Protein AF-A0A9D5BRG5-F1 (afdb_monomer)

Radius of gyration: 36.14 Å; Cα contacts (8 Å, |Δi|>4): 170; chains: 1; bounding box: 85×82×94 Å

Organism: Pisum sativum (NCBI:txid3888)

Secondary structure (DSSP, 8-state):
----GGG--------EEEEE-SSS-EEEEE----TT--HHHHHHSS----TT---TTEEEEEPPPGGG--TTS-SSEEEEEEEE-SSSS-EEEEETTTTEEEEES-EEEEEEEE--TT------------------------------------------------PPPHHHHHHHHHTSTTS---

pLDDT: mean 70.61, std 22.76, range [27.94, 96.81]

Solvent-accessible surface area (backbone atoms only — not comparable to full-atom values): 12959 Å² total; per-residue (Å²): 128,54,76,59,76,84,73,68,70,83,88,77,74,63,54,74,50,74,51,68,80,86,53,99,56,68,47,82,44,76,47,80,67,58,82,98,47,56,72,66,28,71,72,71,75,45,85,79,84,61,84,87,66,73,56,54,38,11,34,27,35,35,62,60,56,71,92,80,47,59,101,85,52,75,74,51,45,74,28,29,36,76,49,67,44,90,90,46,100,30,38,27,29,33,26,82,90,79,72,44,77,46,77,46,71,63,62,49,73,45,66,92,43,50,71,66,84,85,62,79,80,90,63,86,81,89,68,85,78,77,79,79,82,82,81,82,86,83,85,88,87,88,82,90,85,88,88,86,86,87,84,85,92,84,90,85,90,78,92,78,92,78,85,75,85,79,81,76,58,73,70,64,55,55,62,58,58,65,70,62,76,80,78,83,90,131

Nearest PDB structures (foldseek):
  4a4h-assembly1_A  TM=6.564E-01  e=4.677E-01  Homo sapiens
  3pnw-assembly1_C  TM=7.119E-01  e=7.458E-01  Homo sapiens
  2k5f-assembly1_A  TM=3.769E-01  e=2.538E+00  Chlorobaculum tepidum
  3aqj-assembly2_R  TM=2.043E-01  e=9.703E+00  Peduovirus P2

Mean predicted aligned error: 19.68 Å

Foldseek 3Di:
DFDDPVPPDPPQDWDWDWDDPPPPDIDIDTRDDPPPDDPCCVVVVDDDDCVLDATAQFKKWAADDVVVDDPPDDRTAIWTFHAADPVDRWTWTARPVVRDIDTGRRMDTPSVDGDDPVDPPPDDDPPPDDPDDDDDDDDDDDDDDDDDDDDDDDDDDDDDDDDDPDDDDPVVVVVVVVVVPPPDDD

Sequence (186 aa):
MCGDRSMFVEINEAKTGNVSFGDDSKIPVEGKVVHEKTPQEAWSGRKLGISHLKVFKSISYTHVLDERRTKLDDKNEKNVLVGYDSSSKRYKLYNPNSGKNVISRDVEFEEEYCWDWSVQEDRYDILPYFKEEEEMEQPMIEEHITPSASATPRLDETSSSERTPQLRSIEELYEVTENINDINLF

Structure (mmCIF, N/CA/C/O backbone):
data_AF-A0A9D5BRG5-F1
#
_entry.id   AF-A0A9D5BRG5-F1
#
loop_
_atom_site.group_PDB
_atom_site.id
_atom_site.type_symbol
_atom_site.label_atom_id
_atom_site.label_alt_id
_atom_site.label_comp_id
_atom_site.label_asym_id
_atom_site.label_entity_id
_atom_site.label_seq_id
_atom_site.pdbx_PDB_ins_code
_atom_site.Cartn_x
_atom_site.Cartn_y
_atom_site.Cartn_z
_atom_site.occupancy
_atom_site.B_iso_or_equiv
_atom_site.auth_seq_id
_atom_site.auth_comp_id
_atom_site.auth_asym_id
_atom_site.auth_atom_id
_atom_site.pdbx_PDB_model_num
ATOM 1 N N . MET A 1 1 ? -10.937 8.655 -7.614 1.00 47.31 1 MET A N 1
ATOM 2 C CA . MET A 1 1 ? -9.983 8.180 -8.642 1.00 47.31 1 MET A CA 1
ATOM 3 C C . MET A 1 1 ? -9.221 6.980 -8.089 1.00 47.31 1 MET A C 1
ATOM 5 O O . MET A 1 1 ? -8.072 7.122 -7.685 1.00 47.31 1 MET A O 1
ATOM 9 N N . CYS A 1 2 ? -9.894 5.829 -8.010 1.00 55.38 2 CYS A N 1
ATOM 10 C CA . CYS A 1 2 ? -9.217 4.544 -8.184 1.00 55.38 2 CYS A CA 1
ATOM 11 C C . CYS A 1 2 ? -8.812 4.499 -9.662 1.00 55.38 2 CYS A C 1
ATOM 13 O O . CYS A 1 2 ? -9.597 4.955 -10.498 1.00 55.38 2 CYS A O 1
ATOM 15 N N . GLY A 1 3 ? -7.595 4.084 -9.998 1.00 54.19 3 GLY A N 1
ATOM 16 C CA . GLY A 1 3 ? -7.192 4.014 -11.401 1.00 54.19 3 GLY A CA 1
ATOM 17 C C . GLY A 1 3 ? -8.011 2.942 -12.113 1.00 54.19 3 GLY A C 1
ATOM 18 O O . GLY A 1 3 ? -7.820 1.764 -11.834 1.00 54.19 3 GLY A O 1
ATOM 19 N N . ASP A 1 4 ? -8.911 3.336 -13.012 1.00 60.06 4 ASP A N 1
ATOM 20 C CA . ASP A 1 4 ? -9.557 2.383 -13.909 1.00 60.06 4 ASP A CA 1
ATOM 21 C C . ASP A 1 4 ? -8.474 1.780 -14.813 1.00 60.06 4 ASP A C 1
ATOM 23 O O . ASP A 1 4 ? -7.767 2.505 -15.522 1.00 60.06 4 ASP A O 1
ATOM 27 N N . ARG A 1 5 ? -8.318 0.451 -14.764 1.00 55.25 5 ARG A N 1
ATOM 28 C CA . ARG A 1 5 ? -7.342 -0.276 -15.588 1.00 55.25 5 ARG A CA 1
ATOM 29 C C . ARG A 1 5 ? -7.549 -0.015 -17.080 1.00 55.25 5 ARG A C 1
ATOM 31 O O . ARG A 1 5 ? -6.573 -0.069 -17.820 1.00 55.25 5 ARG A O 1
ATOM 38 N N . SER A 1 6 ? -8.773 0.306 -17.505 1.00 60.00 6 SER A N 1
ATOM 39 C CA . SER A 1 6 ? -9.098 0.612 -18.900 1.00 60.00 6 SER A CA 1
ATOM 40 C C . SER A 1 6 ? -8.518 1.947 -19.389 1.00 60.00 6 SER A C 1
ATOM 42 O O . SER A 1 6 ? -8.343 2.136 -20.590 1.00 60.00 6 SER A O 1
ATOM 44 N N . MET A 1 7 ? -8.166 2.865 -18.478 1.00 56.09 7 MET A N 1
ATOM 45 C CA . MET A 1 7 ? -7.635 4.189 -18.828 1.00 56.09 7 MET A CA 1
ATOM 46 C C . MET A 1 7 ? -6.125 4.208 -19.107 1.00 56.09 7 MET A C 1
ATOM 48 O O . MET A 1 7 ? -5.600 5.223 -19.570 1.00 56.09 7 MET A O 1
ATOM 52 N N . PHE A 1 8 ? -5.406 3.110 -18.861 1.00 53.81 8 PHE A N 1
ATOM 53 C CA . PHE A 1 8 ? -4.001 2.986 -19.252 1.00 53.81 8 PHE A CA 1
ATOM 54 C C . PHE A 1 8 ? -3.916 2.607 -20.735 1.00 53.81 8 PHE A C 1
ATOM 56 O O . PHE A 1 8 ? -3.830 1.437 -21.094 1.00 53.81 8 PHE A O 1
ATOM 63 N N . VAL A 1 9 ? -3.971 3.622 -21.599 1.00 56.66 9 VAL A N 1
ATOM 64 C CA . VAL A 1 9 ? -3.784 3.486 -23.050 1.00 56.66 9 VAL A CA 1
ATOM 65 C C . VAL A 1 9 ? -2.367 2.987 -23.351 1.00 56.66 9 VAL A C 1
ATOM 67 O O . VAL A 1 9 ? -1.391 3.482 -22.784 1.00 56.66 9 VAL A O 1
ATOM 70 N N . GLU A 1 10 ? -2.244 2.029 -24.269 1.00 57.50 10 GLU A N 1
ATOM 71 C CA . GLU A 1 10 ? -0.952 1.561 -24.769 1.00 57.50 10 GLU A CA 1
ATOM 72 C C . GLU A 1 10 ? -0.234 2.676 -25.549 1.00 57.50 10 GLU A C 1
ATOM 74 O O . GLU A 1 10 ? -0.676 3.120 -26.610 1.00 57.50 10 GLU A O 1
ATOM 79 N N . ILE A 1 11 ? 0.896 3.145 -25.016 1.00 59.84 11 ILE A N 1
ATOM 80 C CA . ILE A 1 11 ? 1.739 4.177 -25.633 1.00 59.84 11 ILE A CA 1
ATOM 81 C C . ILE A 1 11 ? 2.651 3.499 -26.665 1.00 59.84 11 ILE A C 1
ATOM 83 O O . ILE A 1 11 ? 3.838 3.291 -26.423 1.00 59.84 11 ILE A O 1
ATOM 87 N N . ASN A 1 12 ? 2.082 3.109 -27.806 1.00 57.16 12 ASN A N 1
ATOM 88 C CA . ASN A 1 12 ? 2.817 2.414 -28.870 1.00 57.16 12 ASN A CA 1
ATOM 89 C C . ASN A 1 12 ? 3.285 3.342 -30.008 1.00 57.16 12 ASN A C 1
ATOM 91 O O . ASN A 1 12 ? 3.951 2.884 -30.933 1.00 57.16 12 ASN A O 1
ATOM 95 N N . GLU A 1 13 ? 2.978 4.642 -29.960 1.00 64.69 13 GLU A N 1
ATOM 96 C CA . GLU A 1 13 ? 3.310 5.569 -31.048 1.00 64.69 13 GLU A CA 1
ATOM 97 C C . GLU A 1 13 ? 4.640 6.301 -30.810 1.00 64.69 13 GLU A C 1
ATOM 99 O O . GLU A 1 13 ? 4.839 6.971 -29.792 1.00 64.69 13 GLU A O 1
ATOM 104 N N . ALA A 1 14 ? 5.563 6.183 -31.769 1.00 64.12 14 ALA A N 1
ATOM 105 C CA . ALA A 1 14 ? 6.802 6.950 -31.773 1.00 64.12 14 ALA A CA 1
ATOM 106 C C . ALA A 1 14 ? 6.495 8.432 -31.997 1.00 64.12 14 ALA A C 1
ATOM 108 O O . ALA A 1 14 ? 5.911 8.812 -33.010 1.00 64.12 14 ALA A O 1
ATOM 109 N N . LYS A 1 15 ? 6.900 9.278 -31.046 1.00 66.44 15 LYS A N 1
ATOM 110 C CA . LYS A 1 15 ? 6.684 10.720 -31.127 1.00 66.44 15 LYS A CA 1
ATOM 111 C C . LYS A 1 15 ? 7.987 11.422 -31.482 1.00 66.44 15 LYS A C 1
ATOM 113 O O . LYS A 1 15 ? 8.969 11.347 -30.742 1.00 66.44 15 LYS A O 1
ATOM 118 N N . THR A 1 16 ? 7.966 12.130 -32.602 1.00 70.12 16 THR A N 1
ATOM 119 C CA . THR A 1 16 ? 9.046 13.026 -33.014 1.00 70.12 16 THR A CA 1
ATOM 120 C C . THR A 1 16 ? 8.740 14.430 -32.507 1.00 70.12 16 THR A C 1
ATOM 122 O O . THR A 1 16 ? 7.615 14.917 -32.627 1.00 70.12 16 THR A O 1
ATOM 125 N N . GLY A 1 17 ? 9.730 15.076 -31.897 1.00 78.81 17 GLY A N 1
ATOM 126 C CA . GLY A 1 17 ? 9.628 16.442 -31.388 1.00 78.81 17 GLY A CA 1
ATOM 127 C C . GLY A 1 17 ? 10.871 17.252 -31.732 1.00 78.81 17 GLY A C 1
ATOM 128 O O . GLY A 1 17 ? 11.870 16.704 -32.182 1.00 78.81 17 GLY A O 1
ATOM 129 N N . ASN A 1 18 ? 10.821 18.560 -31.497 1.00 82.62 18 ASN A N 1
ATOM 130 C CA . ASN A 1 18 ? 11.978 19.441 -31.647 1.00 82.62 18 ASN A CA 1
ATOM 131 C C . ASN A 1 18 ? 12.322 20.043 -30.283 1.00 82.62 18 ASN A C 1
ATOM 133 O O . ASN A 1 18 ? 11.425 20.529 -29.592 1.00 82.62 18 ASN A O 1
ATOM 137 N N . VAL A 1 19 ? 13.603 20.040 -29.913 1.00 80.62 19 VAL A N 1
ATOM 138 C CA . VAL A 1 19 ? 14.106 20.727 -28.713 1.00 80.62 19 VAL A CA 1
ATOM 139 C C . VAL A 1 19 ? 14.819 22.008 -29.146 1.00 80.62 19 VAL A C 1
ATOM 141 O O . VAL A 1 19 ? 15.684 21.968 -30.022 1.00 80.62 19 VAL A O 1
ATOM 144 N N . SER A 1 20 ? 14.434 23.140 -28.553 1.00 82.56 20 SER A N 1
ATOM 145 C CA . SER A 1 20 ? 15.086 24.445 -28.733 1.00 82.56 20 SER A CA 1
ATOM 146 C C . SER A 1 20 ? 15.984 24.755 -27.537 1.00 82.56 20 SER A C 1
ATOM 148 O O . SER A 1 20 ? 15.530 24.620 -26.399 1.00 82.56 20 SER A O 1
ATOM 150 N N . PHE A 1 21 ? 17.215 25.213 -27.774 1.00 83.62 21 PHE A N 1
ATOM 151 C CA . PHE A 1 21 ? 18.210 25.474 -26.719 1.00 83.62 21 PHE A CA 1
ATOM 152 C C . PHE A 1 21 ? 18.341 26.959 -26.345 1.00 83.62 21 PHE A C 1
ATOM 154 O O . PHE A 1 21 ? 19.289 27.358 -25.674 1.00 83.62 21 PHE A O 1
ATOM 161 N N . GLY A 1 22 ? 17.352 27.779 -26.715 1.00 79.44 22 GLY A N 1
ATOM 162 C CA . GLY A 1 22 ? 17.342 29.219 -26.436 1.00 79.44 22 GLY A CA 1
ATOM 163 C C . GLY A 1 22 ? 18.115 30.051 -27.463 1.00 79.44 22 GLY A C 1
ATOM 164 O O . GLY A 1 22 ? 17.974 31.269 -27.482 1.00 79.44 22 GLY A O 1
ATOM 165 N N . ASP A 1 23 ? 18.867 29.402 -28.346 1.00 86.69 23 ASP A N 1
ATOM 166 C CA . ASP A 1 23 ? 19.257 29.896 -29.659 1.00 86.69 23 ASP A CA 1
ATOM 167 C C . ASP A 1 23 ? 18.208 29.486 -30.715 1.00 86.69 23 ASP A C 1
ATOM 169 O O . ASP A 1 23 ? 17.369 28.613 -30.478 1.00 86.69 23 ASP A O 1
ATOM 173 N N . ASP A 1 24 ? 18.241 30.102 -31.903 1.00 82.69 24 ASP A N 1
ATOM 174 C CA . ASP A 1 24 ? 17.335 29.755 -33.017 1.00 82.69 24 ASP A CA 1
ATOM 175 C C . ASP A 1 24 ? 17.541 28.312 -33.539 1.00 82.69 24 ASP A C 1
ATOM 177 O O . ASP A 1 24 ? 16.815 27.836 -34.420 1.00 82.69 24 ASP A O 1
ATOM 181 N N . SER A 1 25 ? 18.514 27.591 -32.977 1.00 83.38 25 SER A N 1
ATOM 182 C CA . SER A 1 25 ? 18.803 26.191 -33.249 1.00 83.38 25 SER A CA 1
ATOM 183 C C . SER A 1 25 ? 17.690 25.274 -32.733 1.00 83.38 25 SER A C 1
ATOM 185 O O . SER A 1 25 ? 17.247 25.335 -31.583 1.00 83.38 25 SER A O 1
ATOM 187 N N . LYS A 1 26 ? 17.265 24.348 -33.596 1.00 85.38 26 LYS A N 1
ATOM 188 C CA . LYS A 1 26 ? 16.307 23.285 -33.273 1.00 85.38 26 LYS A CA 1
ATOM 189 C C . LYS A 1 26 ? 16.941 21.942 -33.584 1.00 85.38 26 LYS A C 1
ATOM 191 O O . LYS A 1 26 ? 17.357 21.714 -34.718 1.00 85.38 26 LYS A O 1
ATOM 196 N N . ILE A 1 27 ? 16.987 21.054 -32.594 1.00 83.56 27 ILE A N 1
ATOM 197 C CA . ILE A 1 27 ? 17.447 19.677 -32.794 1.00 83.56 27 ILE A CA 1
ATOM 198 C C . ILE A 1 27 ? 16.214 18.770 -32.872 1.00 83.56 27 ILE A C 1
ATOM 200 O O . ILE A 1 27 ? 15.418 18.765 -31.923 1.00 83.56 27 ILE A O 1
ATOM 204 N N . PRO A 1 28 ? 16.028 18.017 -33.973 1.00 82.06 28 PRO A N 1
ATOM 205 C CA . PRO A 1 28 ? 14.990 17.002 -34.036 1.00 82.06 28 PRO A CA 1
ATOM 206 C C . PRO A 1 28 ? 15.350 15.864 -33.081 1.00 82.06 28 PRO A C 1
ATOM 208 O O . PRO A 1 28 ? 16.454 15.319 -33.123 1.00 82.06 28 PRO A O 1
ATOM 211 N N . VAL A 1 29 ? 14.417 15.515 -32.202 1.00 77.31 29 VAL A N 1
ATOM 212 C CA . VAL A 1 29 ? 14.520 14.358 -31.317 1.00 77.31 29 VAL A CA 1
ATOM 213 C C . VAL A 1 29 ? 13.509 13.309 -31.761 1.00 77.31 29 VAL A C 1
ATOM 215 O O . VAL A 1 29 ? 12.300 13.547 -31.789 1.00 77.31 29 VAL A O 1
ATOM 218 N N . GLU A 1 30 ? 14.013 12.132 -32.113 1.00 71.00 30 GLU A N 1
ATOM 219 C CA . GLU A 1 30 ? 13.194 10.963 -32.418 1.00 71.00 30 GLU A CA 1
ATOM 220 C C . GLU A 1 30 ? 13.159 10.049 -31.193 1.00 71.00 30 GLU A C 1
ATOM 222 O O . GLU A 1 30 ? 14.158 9.431 -30.815 1.00 71.00 30 GLU A O 1
ATOM 227 N N . GLY A 1 31 ? 11.999 9.972 -30.541 1.00 66.00 31 GLY A N 1
ATOM 228 C CA . GLY A 1 31 ? 11.769 9.000 -29.482 1.00 66.00 31 GLY A CA 1
ATOM 229 C C . GLY A 1 31 ? 11.563 7.614 -30.084 1.00 66.00 31 GLY A C 1
ATOM 230 O O . GLY A 1 31 ? 10.485 7.317 -30.596 1.00 66.00 31 GLY A O 1
ATOM 231 N N . LYS A 1 32 ? 12.574 6.741 -30.011 1.00 67.00 32 LYS A N 1
ATOM 232 C CA . LYS A 1 32 ? 12.415 5.332 -30.397 1.00 67.00 32 LYS A CA 1
ATOM 233 C C . LYS A 1 32 ? 11.551 4.612 -29.360 1.00 67.00 32 LYS A C 1
ATOM 235 O O . LYS A 1 32 ? 12.024 4.303 -28.268 1.00 67.00 32 LYS A O 1
ATOM 240 N N . VAL A 1 33 ? 10.304 4.306 -29.716 1.00 66.62 33 VAL A N 1
ATOM 241 C CA . VAL A 1 33 ? 9.451 3.421 -28.915 1.00 66.62 33 VAL A CA 1
ATOM 242 C C . VAL A 1 33 ? 9.986 1.998 -29.023 1.00 66.62 33 VAL A C 1
ATOM 244 O O . VAL A 1 33 ? 10.132 1.432 -30.110 1.00 66.62 33 VAL A O 1
ATOM 247 N N . VAL A 1 34 ? 10.326 1.418 -27.876 1.00 67.25 34 VAL A N 1
ATOM 248 C CA . VAL A 1 34 ? 10.662 0.001 -27.784 1.00 67.25 34 VAL A CA 1
ATOM 249 C C . VAL A 1 34 ? 9.345 -0.742 -27.602 1.00 67.25 34 VAL A C 1
ATOM 251 O O . VAL A 1 34 ? 8.793 -0.762 -26.508 1.00 67.25 34 VAL A O 1
ATOM 254 N N . HIS A 1 35 ? 8.834 -1.294 -28.702 1.00 69.31 35 HIS A N 1
ATOM 255 C CA . HIS A 1 35 ? 7.571 -2.028 -28.743 1.00 69.31 35 HIS A CA 1
ATOM 256 C C . HIS A 1 35 ? 7.503 -3.061 -27.609 1.00 69.31 35 HIS A C 1
ATOM 258 O O . HIS A 1 35 ? 8.434 -3.854 -27.434 1.00 69.31 35 HIS A O 1
ATOM 264 N N . GLU A 1 36 ? 6.412 -3.007 -26.840 1.00 75.00 36 GLU A N 1
ATOM 265 C CA . GLU A 1 36 ? 6.033 -3.982 -25.805 1.00 75.00 36 GLU A CA 1
ATOM 266 C C . GLU A 1 36 ? 7.048 -4.190 -24.665 1.00 75.00 36 GLU A C 1
ATOM 268 O O . GLU A 1 36 ? 6.978 -5.182 -23.935 1.00 75.00 36 GLU A O 1
ATOM 273 N N . LYS A 1 37 ? 8.002 -3.268 -24.475 1.00 79.38 37 LYS A N 1
ATOM 274 C CA . LYS A 1 37 ? 8.953 -3.317 -23.356 1.00 79.38 37 LYS A CA 1
ATOM 275 C C . LYS A 1 37 ? 8.894 -2.038 -22.554 1.00 79.38 37 LYS A C 1
ATOM 277 O O . LYS A 1 37 ? 8.932 -0.936 -23.099 1.00 79.38 37 LYS A O 1
ATOM 282 N N . THR A 1 38 ? 8.892 -2.177 -21.236 1.00 82.44 38 THR A N 1
ATOM 283 C CA . THR A 1 38 ? 9.074 -1.011 -20.371 1.00 82.44 38 THR A CA 1
ATOM 284 C C . THR A 1 38 ? 10.487 -0.430 -20.569 1.00 82.44 38 THR A C 1
ATOM 286 O O . THR A 1 38 ? 11.427 -1.176 -20.866 1.00 82.44 38 THR A O 1
ATOM 289 N N . PRO A 1 39 ? 10.704 0.885 -20.387 1.00 84.44 39 PRO A N 1
ATOM 290 C CA . PRO A 1 39 ? 12.032 1.490 -20.546 1.00 84.44 39 PRO A CA 1
ATOM 291 C C . PRO A 1 39 ? 13.125 0.810 -19.706 1.00 84.44 39 PRO A C 1
ATOM 293 O O . PRO A 1 39 ? 14.244 0.603 -20.174 1.00 84.44 39 PRO A O 1
ATOM 296 N N . GLN A 1 40 ? 12.782 0.386 -18.487 1.00 83.31 40 GLN A N 1
ATOM 297 C CA . GLN A 1 40 ? 13.682 -0.372 -17.619 1.00 83.31 40 GLN A CA 1
ATOM 298 C C . GLN A 1 40 ? 14.075 -1.720 -18.238 1.00 83.31 40 GLN A C 1
ATOM 300 O O . GLN A 1 40 ? 15.228 -2.133 -18.133 1.00 83.31 40 GLN A O 1
ATOM 305 N N . GLU A 1 41 ? 13.139 -2.419 -18.877 1.00 88.62 41 GLU A N 1
ATOM 306 C CA . GLU A 1 41 ? 13.395 -3.697 -19.548 1.00 88.62 41 GLU A CA 1
ATOM 307 C C . GLU A 1 41 ? 14.283 -3.523 -20.771 1.00 88.62 41 GLU A C 1
ATOM 309 O O . GLU A 1 41 ? 15.201 -4.315 -20.979 1.00 88.62 41 GLU A O 1
ATOM 314 N N . ALA A 1 42 ? 14.047 -2.468 -21.552 1.00 87.00 42 ALA A N 1
ATOM 315 C CA . ALA A 1 42 ? 14.872 -2.128 -22.704 1.00 87.00 42 ALA A CA 1
ATOM 316 C C . ALA A 1 42 ? 16.320 -1.807 -22.301 1.00 87.00 42 ALA A C 1
ATOM 318 O O . ALA A 1 42 ? 17.251 -2.218 -22.989 1.00 87.00 42 ALA A O 1
ATOM 319 N N . TRP A 1 43 ? 16.507 -1.111 -21.175 1.00 85.62 43 TRP A N 1
ATOM 320 C CA . TRP A 1 43 ? 17.827 -0.726 -20.676 1.00 85.62 43 TRP A CA 1
ATOM 321 C C . TRP A 1 43 ? 18.563 -1.868 -19.965 1.00 85.62 43 TRP A C 1
ATOM 323 O O . TRP A 1 43 ? 19.742 -2.108 -20.206 1.00 85.62 43 TRP A O 1
ATOM 333 N N . SER A 1 44 ? 17.884 -2.567 -19.054 1.00 87.88 44 SER A N 1
ATOM 334 C CA . SER A 1 44 ? 18.504 -3.584 -18.191 1.00 87.88 44 SER A CA 1
ATOM 335 C C . SER A 1 44 ? 18.507 -4.991 -18.791 1.00 87.88 44 SER A C 1
ATOM 337 O O . SER A 1 44 ? 19.190 -5.876 -18.272 1.00 87.88 44 SER A O 1
ATOM 339 N N . GLY A 1 45 ? 17.713 -5.227 -19.841 1.00 89.56 45 GLY A N 1
ATOM 340 C CA . GLY A 1 45 ? 17.502 -6.544 -20.442 1.00 89.56 45 GLY A CA 1
ATOM 341 C C . GLY A 1 45 ? 16.703 -7.521 -19.569 1.00 89.56 45 GLY A C 1
ATOM 342 O O . GLY A 1 45 ? 16.588 -8.691 -19.930 1.00 89.56 45 GLY A O 1
ATOM 343 N N . ARG A 1 46 ? 16.163 -7.087 -18.419 1.00 89.31 46 ARG A N 1
ATOM 344 C CA . ARG A 1 46 ? 15.433 -7.940 -17.463 1.00 89.31 46 ARG A CA 1
ATOM 345 C C . ARG A 1 46 ? 13.987 -7.486 -17.305 1.00 89.31 46 ARG A C 1
ATOM 347 O O . ARG A 1 46 ? 13.760 -6.307 -17.052 1.00 89.31 46 ARG A O 1
ATOM 354 N N . LYS A 1 47 ? 13.039 -8.435 -17.372 1.00 88.50 47 LYS A N 1
ATOM 355 C CA . LYS A 1 47 ? 11.608 -8.196 -17.107 1.00 88.50 47 LYS A CA 1
ATOM 356 C C . LYS A 1 47 ? 11.394 -7.698 -15.677 1.00 88.50 47 LYS A C 1
ATOM 358 O O . LYS A 1 47 ? 11.912 -8.302 -14.735 1.00 88.50 47 LYS A O 1
ATOM 363 N N . LEU A 1 48 ? 10.640 -6.615 -15.506 1.00 86.88 48 LEU A N 1
ATOM 364 C CA . LEU A 1 48 ? 10.327 -6.075 -14.182 1.00 86.88 48 LEU A CA 1
ATOM 365 C C . LEU A 1 48 ? 9.229 -6.902 -13.502 1.00 86.88 48 LEU A C 1
ATOM 367 O O . LEU A 1 48 ? 8.151 -7.115 -14.053 1.00 86.88 48 LEU A O 1
ATOM 371 N N . GLY A 1 49 ? 9.475 -7.321 -12.260 1.00 88.00 49 GLY A N 1
ATOM 372 C CA . GLY A 1 49 ? 8.445 -7.907 -11.404 1.00 88.00 49 GLY A CA 1
ATOM 373 C C . GLY A 1 49 ? 7.562 -6.822 -10.786 1.00 88.00 49 GLY A C 1
ATOM 374 O O . GLY A 1 49 ? 7.936 -6.227 -9.777 1.00 88.00 49 GLY A O 1
ATOM 375 N N . ILE A 1 50 ? 6.387 -6.577 -11.366 1.00 88.94 50 ILE A N 1
ATOM 376 C CA . ILE A 1 50 ? 5.436 -5.539 -10.921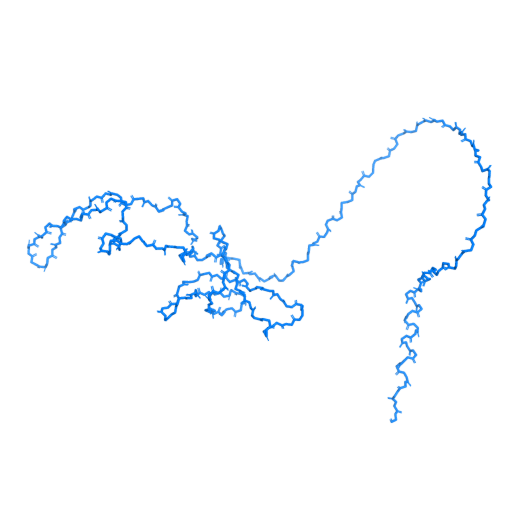 1.00 88.94 50 ILE A CA 1
ATOM 377 C C . ILE A 1 50 ? 4.389 -6.032 -9.908 1.00 88.94 50 ILE A C 1
ATOM 379 O O . ILE A 1 50 ? 3.452 -5.311 -9.597 1.00 88.94 50 ILE A O 1
ATOM 383 N N . SER A 1 51 ? 4.542 -7.238 -9.354 1.00 89.75 51 SER A N 1
ATOM 384 C CA . SER A 1 51 ? 3.580 -7.831 -8.404 1.00 89.75 51 SER A CA 1
ATOM 385 C C . SER A 1 51 ? 3.401 -7.043 -7.101 1.00 89.75 51 SER A C 1
ATOM 387 O O . SER A 1 51 ? 2.386 -7.183 -6.426 1.00 89.75 51 SER A O 1
ATOM 389 N N . HIS A 1 52 ? 4.394 -6.231 -6.741 1.00 89.06 52 HIS A N 1
ATOM 390 C CA . HIS A 1 52 ? 4.369 -5.362 -5.568 1.00 89.06 52 HIS A CA 1
ATOM 391 C C . HIS A 1 52 ? 3.666 -4.022 -5.829 1.00 89.06 52 HIS A C 1
ATOM 393 O O . HIS A 1 52 ? 3.468 -3.258 -4.889 1.00 89.06 52 HIS A O 1
ATOM 399 N N . LEU A 1 53 ? 3.333 -3.705 -7.086 1.00 91.56 53 LEU A N 1
ATOM 400 C CA . LEU A 1 53 ? 2.566 -2.511 -7.411 1.00 91.56 53 LEU A CA 1
ATOM 401 C C . LEU A 1 53 ? 1.085 -2.781 -7.163 1.00 91.56 53 LEU A C 1
ATOM 403 O O . LEU A 1 53 ? 0.534 -3.781 -7.619 1.00 91.56 53 LEU A O 1
ATOM 407 N N . LYS A 1 54 ? 0.472 -1.859 -6.435 1.00 93.25 54 LYS A N 1
ATOM 408 C CA . LYS A 1 54 ? -0.917 -1.861 -6.006 1.00 93.25 54 LYS A CA 1
ATOM 409 C C . LYS A 1 54 ? -1.632 -0.584 -6.421 1.00 93.25 54 LYS A C 1
ATOM 411 O O . LYS A 1 54 ? -0.998 0.469 -6.568 1.00 93.25 54 LYS A O 1
ATOM 416 N N . VAL A 1 55 ? -2.943 -0.686 -6.636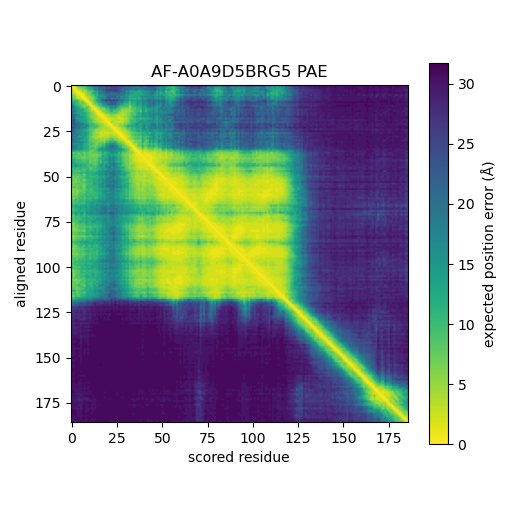 1.00 92.25 55 VAL A N 1
ATOM 417 C CA . VAL A 1 55 ? -3.785 0.437 -7.068 1.00 92.25 55 VAL A CA 1
ATOM 418 C C . VAL A 1 55 ? -3.833 1.516 -5.987 1.00 92.25 55 VAL A C 1
ATOM 420 O O . VAL A 1 55 ? -4.154 1.274 -4.828 1.00 92.25 55 VAL A O 1
ATOM 423 N N . PHE A 1 56 ? -3.503 2.746 -6.368 1.00 92.44 56 PHE A N 1
ATOM 424 C CA . PHE A 1 56 ? -3.508 3.879 -5.449 1.00 92.44 56 PHE A CA 1
ATOM 425 C C . PHE A 1 56 ? -4.911 4.144 -4.884 1.00 92.44 56 PHE A C 1
ATOM 427 O O . PHE A 1 56 ? -5.893 4.051 -5.620 1.00 92.44 56 PHE A O 1
ATOM 434 N N . LYS A 1 57 ? -5.001 4.537 -3.604 1.00 92.94 57 LYS A N 1
ATOM 435 C CA . LYS A 1 57 ? -6.265 4.737 -2.865 1.00 92.94 57 LYS A CA 1
ATOM 436 C C . LYS A 1 57 ? -7.139 3.486 -2.713 1.00 92.94 57 LYS A C 1
ATOM 438 O O . LYS A 1 57 ? -8.289 3.626 -2.288 1.00 92.94 57 LYS A O 1
ATOM 443 N N . SER A 1 58 ? -6.627 2.295 -3.023 1.00 94.00 58 SER A N 1
ATOM 444 C CA . SER A 1 58 ? -7.371 1.064 -2.772 1.00 94.00 58 SER A CA 1
ATOM 445 C C . SER A 1 58 ? -7.589 0.845 -1.276 1.00 94.00 58 SER A C 1
ATOM 447 O O . SER A 1 58 ? -6.790 1.298 -0.441 1.00 94.00 58 SER A O 1
ATOM 449 N N . ILE A 1 59 ? -8.656 0.121 -0.945 1.00 95.06 59 ILE A N 1
ATOM 450 C CA . ILE A 1 59 ? -8.866 -0.387 0.410 1.00 95.06 59 ILE A CA 1
ATOM 451 C C . ILE A 1 59 ? -7.789 -1.438 0.703 1.00 95.06 59 ILE A C 1
ATOM 453 O O . ILE A 1 59 ? -7.362 -2.205 -0.165 1.00 95.06 59 ILE A O 1
ATOM 457 N N . SER A 1 60 ? -7.284 -1.414 1.930 1.00 95.88 60 SER A N 1
ATOM 458 C CA . SER A 1 60 ? -6.220 -2.294 2.394 1.00 95.88 60 SER A CA 1
ATOM 459 C C . SER A 1 60 ? -6.443 -2.694 3.845 1.00 95.88 60 SER A C 1
ATOM 461 O O . SER A 1 60 ? -6.984 -1.923 4.635 1.00 95.88 60 SER A O 1
ATOM 463 N N . TYR A 1 61 ? -6.006 -3.891 4.203 1.00 96.38 61 TYR A N 1
ATOM 464 C CA . TYR A 1 61 ? -6.154 -4.466 5.530 1.00 96.38 61 TYR A CA 1
ATOM 465 C C . TYR A 1 61 ? -4.769 -4.794 6.071 1.00 96.38 61 TYR A C 1
ATOM 467 O O . TYR A 1 61 ? -4.065 -5.656 5.544 1.00 96.38 61 TYR A O 1
ATOM 475 N N . THR A 1 62 ? -4.353 -4.062 7.102 1.00 95.75 62 THR A N 1
ATOM 476 C CA . THR A 1 62 ? -3.048 -4.257 7.738 1.00 9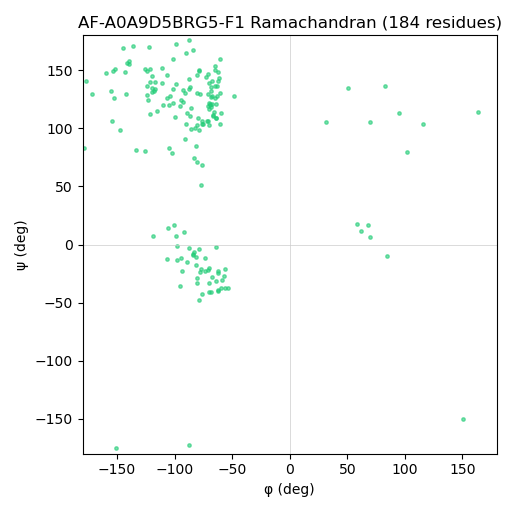5.75 62 THR A CA 1
ATOM 477 C C . THR A 1 62 ? -3.184 -5.242 8.880 1.00 95.75 62 THR A C 1
ATOM 479 O O . THR A 1 62 ? -4.024 -5.050 9.762 1.00 95.75 62 THR A O 1
ATOM 482 N N . HIS A 1 63 ? -2.311 -6.243 8.923 1.00 94.69 63 HIS A N 1
ATOM 483 C CA . HIS A 1 63 ? -2.264 -7.147 10.062 1.00 94.69 63 HIS A CA 1
ATOM 484 C C . HIS A 1 63 ? -1.690 -6.427 11.295 1.00 94.69 63 HIS A C 1
ATOM 486 O O . HIS A 1 63 ? -0.552 -5.954 11.296 1.00 94.69 63 HIS A O 1
ATOM 492 N N . VAL A 1 64 ? -2.483 -6.337 12.360 1.00 92.38 64 VAL A N 1
ATOM 493 C CA . VAL A 1 64 ? -2.039 -5.917 13.700 1.00 92.38 64 VAL A CA 1
ATOM 494 C C . VAL A 1 64 ? -1.383 -7.123 14.395 1.00 92.38 64 VAL A C 1
ATOM 496 O O . VAL A 1 64 ? -1.723 -8.272 14.150 1.00 92.38 64 VAL A O 1
ATOM 499 N N . LEU A 1 65 ? -0.367 -6.906 15.221 1.00 91.06 65 LEU A N 1
ATOM 500 C CA . LEU A 1 65 ? 0.294 -8.009 15.923 1.00 91.06 65 LEU A CA 1
ATOM 501 C C . LEU A 1 65 ? -0.535 -8.447 17.132 1.00 91.06 65 LEU A C 1
ATOM 503 O O . LEU A 1 65 ? -1.169 -7.607 17.766 1.00 91.06 65 LEU A O 1
ATOM 507 N N . ASP A 1 66 ? -0.469 -9.729 17.489 1.00 90.00 66 ASP A N 1
ATOM 508 C CA . ASP A 1 66 ? -1.204 -10.282 18.637 1.00 90.00 66 ASP A CA 1
ATOM 509 C C . ASP A 1 66 ? -0.827 -9.591 19.958 1.00 90.00 66 ASP A C 1
ATOM 511 O O . ASP A 1 66 ? -1.675 -9.395 20.817 1.00 90.00 66 ASP A O 1
ATOM 515 N N . GLU A 1 67 ? 0.414 -9.112 20.086 1.00 91.88 67 GLU A N 1
ATOM 516 C CA . GLU A 1 67 ? 0.882 -8.320 21.236 1.00 91.88 67 GLU A CA 1
ATOM 517 C C . GLU A 1 67 ? 0.138 -6.988 21.408 1.00 91.88 67 GLU A C 1
ATOM 519 O O . GLU A 1 67 ? 0.106 -6.418 22.497 1.00 91.88 67 GLU A O 1
ATOM 524 N N . ARG A 1 68 ? -0.436 -6.459 20.322 1.00 87.38 68 ARG A N 1
ATOM 525 C CA . ARG A 1 68 ? -1.184 -5.196 20.307 1.00 87.38 68 ARG A CA 1
ATOM 526 C C . ARG A 1 68 ? -2.697 -5.418 20.375 1.00 87.38 68 ARG A C 1
ATOM 528 O O . ARG A 1 68 ? -3.434 -4.452 20.202 1.00 87.38 68 ARG A O 1
ATOM 535 N N . ARG A 1 69 ? -3.138 -6.660 20.595 1.00 92.12 69 ARG A N 1
ATOM 536 C CA . ARG A 1 69 ? -4.541 -7.083 20.614 1.00 92.12 69 ARG A CA 1
ATOM 537 C C . ARG A 1 69 ? -4.902 -7.767 21.922 1.00 92.12 69 ARG A C 1
ATOM 539 O O . ARG A 1 69 ? -4.100 -8.472 22.527 1.00 92.12 69 ARG A O 1
ATOM 546 N N . THR A 1 70 ? -6.155 -7.623 22.315 1.00 92.00 70 THR A N 1
ATOM 547 C CA . THR A 1 70 ? -6.818 -8.439 23.328 1.00 92.00 70 THR A CA 1
ATOM 548 C C . THR A 1 70 ? -7.663 -9.534 22.665 1.00 92.00 70 THR A C 1
ATOM 550 O O . THR A 1 70 ? -7.805 -9.582 21.445 1.00 92.00 70 THR A O 1
ATOM 553 N N . LYS A 1 71 ? -8.212 -10.464 23.459 1.00 88.75 71 LYS A N 1
ATOM 554 C CA . LYS A 1 71 ? -8.853 -11.707 22.980 1.00 88.75 71 LYS A CA 1
ATOM 555 C C . LYS A 1 71 ? -10.001 -11.496 21.974 1.00 88.75 71 LYS A C 1
ATOM 557 O O . LYS A 1 71 ? -10.325 -12.437 21.253 1.00 88.75 71 LYS A O 1
ATOM 562 N N . LEU A 1 72 ? -10.606 -10.306 21.949 1.00 92.12 72 LEU A N 1
ATOM 563 C CA . LEU A 1 72 ? -11.736 -9.952 21.083 1.00 92.12 72 LEU A CA 1
ATOM 564 C C . LEU A 1 72 ? -11.429 -8.794 20.119 1.00 92.12 72 LEU A C 1
ATOM 566 O O . LEU A 1 72 ? -12.341 -8.331 19.443 1.00 92.12 72 LEU A O 1
ATOM 570 N N . ASP A 1 73 ? -10.178 -8.333 20.048 1.00 92.19 73 ASP A N 1
ATOM 571 C CA . ASP A 1 73 ? -9.807 -7.262 19.121 1.00 92.19 73 ASP A CA 1
ATOM 572 C C . ASP A 1 73 ? -9.628 -7.785 17.692 1.00 92.19 73 ASP A C 1
ATOM 574 O O . ASP A 1 73 ? -9.208 -8.925 17.457 1.00 92.19 73 ASP A O 1
ATOM 578 N N . ASP A 1 74 ? -9.895 -6.910 16.725 1.00 92.44 74 ASP A N 1
ATOM 579 C CA . ASP A 1 74 ? -9.868 -7.255 15.311 1.00 92.44 74 ASP A CA 1
ATOM 580 C C . ASP A 1 74 ? -8.494 -7.701 14.807 1.00 92.44 74 ASP A C 1
ATOM 582 O O . ASP A 1 74 ? -7.433 -7.126 15.092 1.00 92.44 74 ASP A O 1
ATOM 586 N N . LYS A 1 75 ? -8.542 -8.716 13.936 1.00 92.56 75 LYS A N 1
ATOM 587 C CA . LYS A 1 75 ? -7.365 -9.304 13.298 1.00 92.56 75 LYS A CA 1
ATOM 588 C C . LYS A 1 75 ? -6.796 -8.514 12.131 1.00 92.56 75 LYS A C 1
ATOM 590 O O . LYS A 1 75 ? -5.740 -8.897 11.639 1.00 92.56 75 LYS A O 1
ATOM 595 N N . ASN A 1 76 ? -7.410 -7.421 11.713 1.00 93.62 76 ASN A N 1
ATOM 596 C CA . ASN A 1 76 ? -6.871 -6.545 10.682 1.00 93.62 76 ASN A CA 1
ATOM 597 C C . ASN A 1 76 ? -7.411 -5.132 10.892 1.00 93.62 76 ASN A C 1
ATOM 599 O O . ASN A 1 76 ? -8.534 -4.953 11.345 1.00 93.62 76 ASN A O 1
ATOM 603 N N . GLU A 1 77 ? -6.622 -4.131 10.524 1.00 94.12 77 GLU A N 1
ATOM 604 C CA . GLU A 1 77 ? -7.029 -2.729 10.555 1.00 94.12 77 GLU A CA 1
ATOM 605 C C . GLU A 1 77 ? -7.277 -2.238 9.125 1.00 94.12 77 GLU A C 1
ATOM 607 O O . GLU A 1 77 ? -6.398 -2.357 8.260 1.00 94.12 77 GLU A O 1
ATOM 612 N N . LYS A 1 78 ? -8.466 -1.677 8.870 1.00 94.94 78 LYS A N 1
ATOM 613 C CA . LYS A 1 78 ? -8.831 -1.102 7.567 1.00 94.94 78 LYS A CA 1
ATOM 614 C C . LYS A 1 78 ? -8.064 0.200 7.333 1.00 94.94 78 LYS A C 1
ATOM 616 O O . LYS A 1 78 ? -8.029 1.088 8.179 1.00 94.94 78 LYS A O 1
ATOM 621 N N . ASN A 1 79 ? -7.437 0.302 6.172 1.00 95.88 79 ASN A N 1
ATOM 622 C CA . ASN A 1 79 ? -6.528 1.368 5.781 1.00 95.88 79 ASN A CA 1
ATOM 623 C C . ASN A 1 79 ? -6.663 1.677 4.283 1.00 95.88 79 ASN A C 1
ATOM 625 O O . ASN A 1 79 ? -7.238 0.906 3.514 1.00 95.88 79 ASN A O 1
ATOM 629 N N . VAL A 1 80 ? -6.057 2.777 3.845 1.00 96.44 80 VAL A N 1
ATOM 630 C CA . VAL A 1 80 ? -6.019 3.212 2.443 1.00 96.44 80 VAL A CA 1
ATOM 631 C C . VAL A 1 80 ? -4.579 3.283 1.950 1.00 96.44 80 VAL A C 1
ATOM 633 O O . VAL A 1 80 ? -3.725 3.855 2.631 1.00 96.44 80 VAL A O 1
ATOM 636 N N . LEU A 1 81 ? -4.295 2.761 0.752 1.00 96.12 81 LEU A N 1
ATOM 637 C CA . LEU A 1 81 ? -2.963 2.885 0.152 1.00 96.12 81 LEU A CA 1
ATOM 638 C C . LEU A 1 81 ? -2.672 4.332 -0.270 1.00 96.12 81 LEU A C 1
ATOM 640 O O . LEU A 1 81 ? -3.297 4.860 -1.193 1.00 96.12 81 LEU A O 1
ATOM 644 N N . VAL A 1 82 ? -1.663 4.941 0.357 1.00 96.00 82 VAL A N 1
ATOM 645 C CA . VAL A 1 82 ? -1.175 6.300 0.047 1.00 96.00 82 VAL A CA 1
ATOM 646 C C . VAL A 1 82 ? 0.165 6.272 -0.686 1.00 96.00 82 VAL A C 1
ATOM 648 O O . VAL A 1 82 ? 0.599 7.282 -1.230 1.00 96.00 82 VAL A O 1
ATOM 651 N N . GLY A 1 83 ? 0.842 5.126 -0.743 1.00 95.69 83 GLY A N 1
ATOM 652 C CA . GLY A 1 83 ? 2.012 4.951 -1.594 1.00 95.69 83 GLY A CA 1
ATOM 653 C C . GLY A 1 83 ? 3.002 3.943 -1.043 1.00 95.69 83 GLY A C 1
ATOM 654 O O . GLY A 1 83 ? 2.643 3.002 -0.341 1.00 95.69 83 GLY A O 1
ATOM 655 N N . TYR A 1 84 ? 4.273 4.164 -1.360 1.00 95.56 84 TYR A N 1
ATOM 656 C CA . TYR A 1 84 ? 5.367 3.265 -1.014 1.00 95.56 84 TYR A CA 1
ATOM 657 C C . TYR A 1 84 ? 6.376 3.989 -0.134 1.00 95.56 84 TYR A C 1
ATOM 659 O O . TYR A 1 84 ? 6.606 5.199 -0.267 1.00 95.56 84 TYR A O 1
ATOM 667 N N . ASP A 1 85 ? 6.966 3.257 0.803 1.00 96.00 85 ASP A N 1
ATOM 668 C CA . ASP A 1 85 ? 8.039 3.806 1.607 1.00 96.00 85 ASP A CA 1
ATOM 669 C C . ASP A 1 85 ? 9.315 4.000 0.774 1.00 96.00 85 ASP A C 1
ATOM 671 O O . ASP A 1 85 ? 9.655 3.186 -0.078 1.00 96.00 85 ASP A O 1
ATOM 675 N N . SER A 1 86 ? 10.006 5.119 0.995 1.00 93.88 86 SER A N 1
ATOM 676 C CA . SER A 1 86 ? 11.226 5.462 0.251 1.00 93.88 86 SER A CA 1
ATOM 677 C C . SER A 1 86 ? 12.446 4.734 0.801 1.00 93.88 86 SER A C 1
ATOM 679 O O . SER A 1 86 ? 13.399 4.470 0.074 1.00 93.88 86 SER A O 1
ATOM 681 N N . SER A 1 87 ? 12.417 4.429 2.098 1.00 94.69 87 SER A N 1
ATOM 682 C CA . SER A 1 87 ? 13.544 3.852 2.826 1.00 94.69 87 SER A CA 1
ATOM 683 C C . SER A 1 87 ? 13.475 2.326 2.880 1.00 94.69 87 SER A C 1
ATOM 685 O O . SER A 1 87 ? 14.494 1.661 3.060 1.00 94.69 87 SER A O 1
ATOM 687 N N . SER A 1 88 ? 12.282 1.747 2.729 1.00 94.25 88 SER A N 1
ATOM 688 C CA . SER A 1 88 ? 12.048 0.313 2.860 1.00 94.25 88 SER A CA 1
ATOM 689 C C . SER A 1 88 ? 11.047 -0.221 1.834 1.00 94.25 88 SER A C 1
ATOM 691 O O . SER A 1 88 ? 10.193 0.494 1.326 1.00 94.25 88 SER A O 1
ATOM 693 N N . LYS A 1 89 ? 11.120 -1.527 1.543 1.00 92.19 89 LYS A N 1
ATOM 694 C CA . LYS A 1 89 ? 10.135 -2.237 0.704 1.00 92.19 89 LYS A CA 1
ATOM 695 C C . LYS A 1 89 ? 8.850 -2.502 1.497 1.00 92.19 89 LYS A C 1
ATOM 697 O O . LYS A 1 89 ? 8.601 -3.641 1.910 1.00 92.19 89 LYS A O 1
ATOM 702 N N . ARG A 1 90 ? 8.115 -1.437 1.809 1.00 96.56 90 ARG A N 1
ATOM 703 C CA . ARG A 1 90 ? 6.867 -1.443 2.582 1.00 96.56 90 ARG A CA 1
ATOM 704 C C . ARG A 1 90 ? 5.869 -0.466 1.972 1.00 96.56 90 ARG A C 1
ATOM 706 O O . ARG A 1 90 ? 6.251 0.478 1.280 1.00 96.56 90 ARG A O 1
ATOM 713 N N . TYR A 1 91 ? 4.598 -0.692 2.257 1.00 96.75 91 TYR A N 1
ATOM 714 C CA . TYR A 1 91 ? 3.513 0.182 1.839 1.00 96.75 91 TYR A CA 1
ATOM 715 C C . TYR A 1 91 ? 3.310 1.290 2.870 1.00 96.75 91 TYR A C 1
ATOM 717 O O . TYR A 1 91 ? 3.432 1.055 4.073 1.00 96.75 91 TYR A O 1
ATOM 725 N N . LYS A 1 92 ? 3.003 2.495 2.388 1.00 96.75 92 LYS A N 1
ATOM 726 C CA . LYS A 1 92 ? 2.517 3.620 3.188 1.00 96.75 92 LYS A CA 1
ATOM 727 C C . LYS A 1 92 ? 1.001 3.632 3.119 1.00 96.75 92 LYS A C 1
ATOM 729 O O . LYS A 1 92 ? 0.417 3.782 2.044 1.00 96.75 92 LYS A O 1
ATOM 734 N N . LEU A 1 93 ? 0.391 3.483 4.277 1.00 96.81 93 LEU A N 1
ATOM 735 C CA . LEU A 1 93 ? -1.038 3.331 4.453 1.00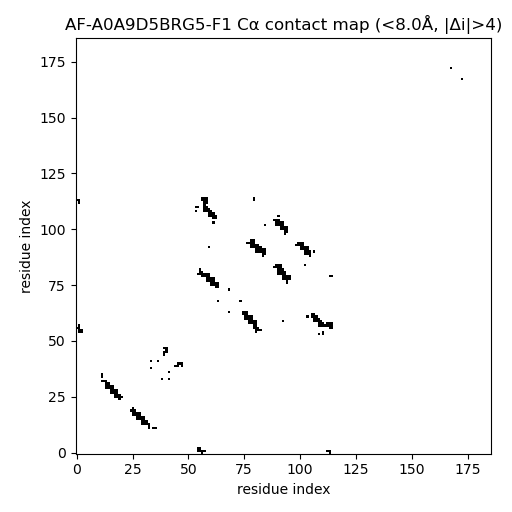 96.81 93 LEU A CA 1
ATOM 736 C C . LEU A 1 93 ? -1.546 4.450 5.347 1.00 96.81 93 LEU A C 1
ATOM 738 O O . LEU A 1 93 ? -0.815 4.940 6.208 1.00 96.81 93 LEU A O 1
ATOM 742 N N . TYR A 1 94 ? -2.797 4.830 5.162 1.00 96.31 94 TYR A N 1
ATOM 74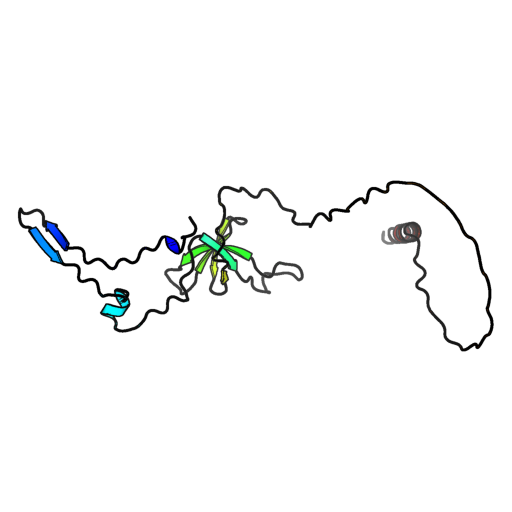3 C CA . TYR A 1 94 ? -3.462 5.807 6.006 1.00 96.31 94 TYR A CA 1
ATOM 744 C C . TYR A 1 94 ? -4.732 5.208 6.581 1.00 96.31 94 TYR A C 1
ATOM 746 O O . TYR A 1 94 ? -5.563 4.688 5.835 1.00 96.31 94 TYR A O 1
ATOM 754 N N . ASN A 1 95 ? -4.881 5.302 7.897 1.00 94.88 95 ASN A N 1
ATOM 755 C CA . ASN A 1 95 ? -6.114 4.946 8.568 1.00 94.88 95 ASN A CA 1
ATOM 756 C C . ASN A 1 95 ? -7.018 6.196 8.637 1.00 94.88 95 ASN A C 1
ATOM 758 O O . ASN A 1 95 ? -6.678 7.132 9.367 1.00 94.88 95 ASN A O 1
ATOM 762 N N . PRO A 1 96 ? -8.162 6.221 7.931 1.00 91.31 96 PRO A N 1
ATOM 763 C CA . PRO A 1 96 ? -9.101 7.341 7.974 1.00 91.31 96 PRO A CA 1
ATOM 764 C C . PRO A 1 96 ? -9.799 7.497 9.330 1.00 91.31 96 PRO A C 1
ATOM 766 O O . PRO A 1 96 ? -10.105 8.620 9.715 1.00 91.31 96 PRO A O 1
ATOM 769 N N . ASN A 1 97 ? -9.967 6.412 10.089 1.00 89.19 97 ASN A N 1
ATOM 770 C CA . ASN A 1 97 ? -10.625 6.426 11.398 1.00 89.19 97 ASN A CA 1
ATOM 771 C C . ASN A 1 97 ? -9.714 7.010 12.484 1.00 89.19 97 ASN A C 1
ATOM 773 O O . ASN A 1 97 ? -10.154 7.788 13.323 1.00 89.19 97 ASN A O 1
ATOM 777 N N . SER A 1 98 ? -8.427 6.643 12.483 1.00 90.25 98 SER A N 1
ATOM 778 C CA . SER A 1 98 ? -7.469 7.140 13.485 1.00 90.25 98 SER A CA 1
ATOM 779 C C . SER A 1 98 ? -6.673 8.367 13.033 1.00 90.25 98 SER A C 1
ATOM 781 O O . SER A 1 98 ? -5.975 8.976 13.847 1.00 90.25 98 SER A O 1
ATOM 783 N N . GLY A 1 99 ? -6.737 8.717 11.745 1.00 92.75 99 GLY A N 1
ATOM 784 C CA . GLY A 1 99 ? -5.988 9.818 11.140 1.00 92.75 99 GLY A CA 1
ATOM 785 C C . GLY A 1 99 ? -4.474 9.591 11.077 1.00 92.75 99 GLY A C 1
ATOM 786 O O . GLY A 1 99 ? -3.713 10.550 10.928 1.00 92.75 99 GLY A O 1
ATOM 787 N N . LYS A 1 100 ? -4.006 8.345 11.228 1.00 93.81 100 LYS A N 1
ATOM 788 C CA . LYS A 1 100 ? -2.578 8.003 11.331 1.00 93.81 100 LYS A CA 1
ATOM 789 C C . LYS A 1 100 ? -2.056 7.339 10.064 1.00 93.81 100 LYS A C 1
ATOM 791 O O . LYS A 1 100 ? -2.741 6.547 9.424 1.00 93.81 100 LYS A O 1
ATOM 796 N N . ASN A 1 101 ? -0.791 7.620 9.752 1.00 94.81 101 ASN A N 1
ATOM 797 C CA . ASN A 1 101 ? -0.053 6.894 8.724 1.00 94.81 101 ASN A CA 1
ATOM 798 C C . ASN A 1 101 ? 0.617 5.657 9.331 1.00 94.81 101 ASN A C 1
ATOM 800 O O . ASN A 1 101 ? 1.274 5.746 10.369 1.00 94.81 101 ASN A O 1
ATOM 804 N N . VAL A 1 102 ? 0.493 4.523 8.651 1.00 94.81 102 VAL A N 1
ATOM 805 C CA . VAL A 1 102 ? 1.082 3.238 9.029 1.00 94.81 102 VAL A CA 1
ATOM 806 C C . VAL A 1 102 ? 1.995 2.764 7.903 1.00 94.81 102 VAL A C 1
ATOM 808 O O . VAL A 1 102 ? 1.680 2.907 6.723 1.00 94.81 102 VAL A O 1
ATOM 811 N N . ILE A 1 103 ? 3.150 2.202 8.260 1.00 95.94 103 ILE A N 1
ATOM 812 C CA . ILE A 1 103 ? 4.077 1.593 7.304 1.00 95.94 103 ILE A CA 1
ATOM 813 C C . ILE A 1 103 ? 4.144 0.100 7.603 1.00 95.94 103 ILE A C 1
ATOM 815 O O . ILE A 1 103 ? 4.643 -0.292 8.657 1.00 95.94 103 ILE A O 1
ATOM 819 N N . SER A 1 104 ? 3.677 -0.735 6.676 1.00 95.50 104 SER A N 1
ATOM 820 C CA . SER A 1 104 ? 3.656 -2.191 6.854 1.00 95.50 104 SER A CA 1
ATOM 821 C C . SER A 1 104 ? 4.034 -2.936 5.576 1.00 95.50 104 SER A C 1
ATOM 823 O O . SER A 1 104 ? 3.923 -2.415 4.465 1.00 95.50 104 SER A O 1
ATOM 825 N N . ARG A 1 105 ? 4.535 -4.161 5.747 1.00 94.44 105 ARG A N 1
ATOM 826 C CA . ARG A 1 105 ? 4.745 -5.121 4.655 1.00 94.44 105 ARG A CA 1
ATOM 827 C C . ARG A 1 105 ? 3.563 -6.080 4.520 1.00 94.44 105 ARG A C 1
ATOM 829 O O . ARG A 1 105 ? 3.227 -6.442 3.398 1.00 94.44 105 ARG A O 1
ATOM 836 N N . ASP A 1 106 ? 2.966 -6.453 5.647 1.00 94.69 106 ASP A N 1
ATOM 837 C CA . ASP A 1 106 ? 1.920 -7.467 5.735 1.00 94.69 106 ASP A CA 1
ATOM 838 C C . ASP A 1 106 ? 0.562 -6.781 5.601 1.00 94.69 106 ASP A C 1
ATOM 840 O O . ASP A 1 106 ? 0.003 -6.243 6.563 1.00 94.69 106 ASP A O 1
ATOM 844 N N . VAL A 1 107 ? 0.115 -6.700 4.348 1.00 95.75 107 VAL A N 1
ATOM 845 C CA . VAL A 1 107 ? -1.064 -5.944 3.932 1.00 95.75 107 VAL A CA 1
ATOM 846 C C . VAL A 1 107 ? -1.796 -6.727 2.854 1.00 95.75 107 VAL A C 1
ATOM 848 O O . VAL A 1 107 ? -1.193 -7.137 1.859 1.00 95.75 107 VAL A O 1
ATOM 851 N N . GLU A 1 108 ? -3.097 -6.894 3.041 1.00 95.56 108 GLU A N 1
ATOM 852 C CA . GLU A 1 108 ? -4.006 -7.442 2.041 1.00 95.56 108 GLU A CA 1
ATOM 853 C C . GLU A 1 108 ? -4.737 -6.296 1.333 1.00 95.56 108 GLU A C 1
ATOM 855 O O . GLU A 1 108 ? -5.112 -5.312 1.970 1.00 95.56 108 GLU A O 1
ATOM 860 N N . PHE A 1 109 ? -4.889 -6.375 0.010 1.00 95.12 109 PHE A N 1
ATOM 861 C CA . PHE A 1 109 ? -5.422 -5.280 -0.805 1.00 95.12 109 PHE A CA 1
ATOM 862 C C . PHE A 1 109 ? -6.688 -5.703 -1.530 1.00 95.12 109 PHE A C 1
ATOM 864 O O . PHE A 1 109 ? -6.686 -6.703 -2.244 1.00 95.12 109 PHE A O 1
ATOM 871 N N . GLU A 1 110 ? -7.714 -4.867 -1.425 1.00 94.62 110 GLU A N 1
ATOM 872 C CA . GLU A 1 110 ? -8.950 -4.986 -2.185 1.00 94.62 110 GLU A CA 1
ATOM 873 C C . GLU A 1 110 ? -8.934 -3.919 -3.286 1.00 94.62 110 GLU A C 1
ATOM 875 O O . GLU A 1 110 ? -9.398 -2.792 -3.125 1.00 94.62 110 GLU A O 1
ATOM 880 N N . GLU A 1 111 ? -8.273 -4.244 -4.399 1.00 92.25 111 GLU A N 1
ATOM 881 C CA . GLU A 1 111 ? -7.940 -3.273 -5.455 1.00 92.25 111 GLU A CA 1
ATOM 882 C C . GLU A 1 111 ? -9.148 -2.844 -6.303 1.00 92.25 111 GLU A C 1
ATOM 884 O O . GLU A 1 111 ? -9.060 -1.876 -7.057 1.00 92.25 111 GLU A O 1
ATOM 889 N N . GLU A 1 112 ? -10.272 -3.548 -6.163 1.00 89.50 112 GLU A N 1
ATOM 890 C CA . GLU A 1 112 ? -11.537 -3.245 -6.838 1.00 89.50 112 GLU A CA 1
ATOM 891 C C . GLU A 1 112 ? -12.274 -2.065 -6.191 1.00 89.50 112 GLU A C 1
ATOM 893 O O . GLU A 1 112 ? -13.061 -1.387 -6.852 1.00 89.50 112 GLU A O 1
ATOM 898 N N . TYR A 1 113 ? -11.966 -1.759 -4.927 1.00 88.06 113 TYR A N 1
ATOM 899 C CA . TYR A 1 113 ? -12.620 -0.699 -4.171 1.00 88.06 113 TYR A CA 1
ATOM 900 C C . TYR A 1 113 ? -11.627 0.392 -3.791 1.00 88.06 113 TYR A C 1
ATOM 902 O O . TYR A 1 113 ? -10.495 0.138 -3.376 1.00 88.06 113 TYR A O 1
ATOM 910 N N . CYS A 1 114 ? -12.075 1.640 -3.882 1.00 88.94 114 CYS A N 1
ATOM 911 C CA . CYS A 1 114 ? -11.352 2.776 -3.333 1.00 88.94 114 CYS A CA 1
ATOM 912 C C . CYS A 1 114 ? -12.086 3.367 -2.146 1.00 88.94 114 CYS A C 1
ATOM 914 O O . CYS A 1 114 ? -13.314 3.350 -2.088 1.00 88.94 114 CYS A O 1
ATOM 916 N N . TRP A 1 115 ? -11.316 3.968 -1.246 1.00 88.81 115 TRP A N 1
ATOM 917 C CA . TRP A 1 115 ? -11.899 4.731 -0.157 1.00 88.81 115 TRP A CA 1
ATOM 918 C C . TRP A 1 115 ? -12.690 5.930 -0.684 1.00 88.81 115 TRP A C 1
ATOM 920 O O . TRP A 1 115 ? -12.155 6.746 -1.450 1.00 88.81 115 TRP A O 1
ATOM 930 N N . ASP A 1 116 ? -13.942 6.043 -0.244 1.00 88.38 116 ASP A N 1
ATOM 931 C CA . ASP A 1 116 ? -14.765 7.218 -0.485 1.00 88.38 116 ASP A CA 1
ATOM 932 C C . ASP A 1 116 ? -14.509 8.265 0.604 1.00 88.38 116 ASP A C 1
ATOM 934 O O . ASP A 1 116 ? -14.850 8.096 1.770 1.00 88.38 116 ASP A O 1
ATOM 938 N N . TRP A 1 117 ? -13.873 9.363 0.210 1.00 84.44 117 TRP A N 1
ATOM 939 C CA . TRP A 1 117 ? -13.540 10.469 1.107 1.00 84.44 117 TRP A CA 1
ATOM 940 C C . TRP A 1 117 ? -14.712 11.424 1.338 1.00 84.44 117 TRP A C 1
ATOM 942 O O . TRP A 1 117 ? -14.614 12.307 2.188 1.00 84.44 117 TRP A O 1
ATOM 952 N N . SER A 1 118 ? -15.790 11.294 0.563 1.00 84.38 118 SER A N 1
ATOM 953 C CA . SER A 1 118 ? -16.981 12.132 0.690 1.00 84.38 118 SER A CA 1
ATOM 954 C C . SER A 1 118 ? -17.908 11.668 1.812 1.00 84.38 118 SER A C 1
ATOM 956 O O . SER A 1 118 ? -18.731 12.456 2.276 1.00 84.38 118 SER A O 1
ATOM 958 N N . VAL A 1 119 ? -17.755 10.429 2.280 1.00 73.94 119 VAL A N 1
ATOM 959 C CA . VAL A 1 119 ? -18.505 9.887 3.413 1.00 73.94 119 VAL A CA 1
ATOM 960 C C . VAL A 1 119 ? -17.722 10.180 4.692 1.00 73.94 119 VAL A C 1
ATOM 962 O O . VAL A 1 119 ? -16.710 9.543 4.974 1.00 73.94 119 VAL A O 1
ATOM 965 N N . GLN A 1 120 ? -18.168 11.169 5.469 1.00 62.12 120 GLN A N 1
ATOM 966 C CA . GLN A 1 120 ? -17.746 11.287 6.864 1.00 62.12 120 GLN A CA 1
ATOM 967 C C . GLN A 1 120 ? -18.519 10.238 7.660 1.00 62.12 120 GLN A C 1
ATOM 969 O O . GLN A 1 120 ? -19.727 10.354 7.862 1.00 62.12 120 GLN A O 1
ATOM 974 N N . GLU A 1 121 ? -17.837 9.156 8.012 1.00 59.62 121 GLU A N 1
ATOM 975 C CA . GLU A 1 121 ? -18.429 7.999 8.675 1.00 59.62 121 GLU A CA 1
ATOM 976 C C . GLU A 1 121 ? -18.571 8.275 10.185 1.00 59.62 121 GLU A C 1
ATOM 978 O O . GLU A 1 121 ? -17.879 7.697 11.013 1.00 59.62 121 GLU A O 1
ATOM 983 N N . ASP A 1 122 ? -19.498 9.162 10.559 1.00 54.81 122 ASP A N 1
ATOM 984 C CA . ASP A 1 122 ? -20.025 9.257 11.929 1.00 54.81 122 ASP A CA 1
ATOM 985 C C . ASP A 1 122 ? -21.031 8.119 12.180 1.00 54.81 122 ASP A C 1
ATOM 987 O O . ASP A 1 122 ? -22.170 8.375 12.560 1.00 54.81 122 ASP A O 1
ATOM 991 N N . ARG A 1 123 ? -20.686 6.852 11.910 1.00 49.53 123 ARG A N 1
ATOM 992 C CA . ARG A 1 123 ? -21.539 5.707 12.278 1.00 49.53 123 ARG A CA 1
ATOM 993 C C . ARG A 1 123 ? -20.721 4.465 12.615 1.00 49.53 123 ARG A C 1
ATOM 995 O O . ARG A 1 123 ? -20.334 3.692 11.746 1.00 49.53 123 ARG A O 1
ATOM 1002 N N . TYR A 1 124 ? -20.536 4.267 13.917 1.00 51.62 124 TYR A N 1
ATOM 1003 C CA . TYR A 1 124 ? -20.518 2.928 14.495 1.00 51.62 124 TYR A CA 1
ATOM 1004 C C . TYR A 1 124 ? -21.880 2.251 14.232 1.00 51.62 124 TYR A C 1
ATOM 1006 O O . TYR A 1 124 ? -22.868 2.941 13.987 1.00 51.62 124 TYR A O 1
ATOM 1014 N N . ASP A 1 125 ? -21.900 0.920 14.301 1.00 43.03 125 ASP A N 1
ATOM 1015 C CA . ASP A 1 125 ? -23.061 0.014 14.223 1.00 43.03 125 ASP A CA 1
ATOM 1016 C C . ASP A 1 125 ? -23.263 -0.690 12.872 1.00 43.03 125 ASP A C 1
ATOM 1018 O O . ASP A 1 125 ? -24.159 -0.394 12.085 1.00 43.03 125 ASP A O 1
ATOM 1022 N N . ILE A 1 126 ? -22.472 -1.747 12.665 1.00 39.66 126 ILE A N 1
ATOM 1023 C CA . ILE A 1 126 ? -22.951 -2.935 11.953 1.00 39.66 126 ILE A CA 1
ATOM 1024 C C . ILE A 1 126 ? -23.256 -3.991 13.021 1.00 39.66 126 ILE A C 1
ATOM 1026 O O . ILE A 1 126 ? -22.473 -4.905 13.263 1.00 39.66 126 ILE A O 1
ATOM 1030 N N . LEU A 1 127 ? -24.402 -3.856 13.686 1.00 35.66 127 LEU A N 1
ATOM 1031 C CA . LEU A 1 127 ? -25.163 -5.033 14.094 1.00 35.66 127 LEU A CA 1
ATOM 1032 C C . LEU A 1 127 ? -26.166 -5.283 12.963 1.00 35.66 127 LEU A C 1
ATOM 1034 O O . LEU A 1 127 ? -26.908 -4.359 12.616 1.00 35.66 127 LEU A O 1
ATOM 1038 N N . PRO A 1 128 ? -26.183 -6.469 12.331 1.00 37.91 128 PRO A N 1
ATOM 1039 C CA . PRO A 1 128 ? -27.166 -6.765 11.306 1.00 37.91 128 PRO A CA 1
ATOM 1040 C C . PRO A 1 128 ? -28.542 -6.755 11.972 1.00 37.91 128 PRO A C 1
ATOM 1042 O O . PRO A 1 128 ? -28.872 -7.621 12.778 1.00 37.91 128 PRO A O 1
ATOM 1045 N N . TYR A 1 129 ? -29.323 -5.725 11.661 1.00 38.78 129 TYR A N 1
ATOM 1046 C CA . TYR A 1 129 ? -30.738 -5.653 11.979 1.00 38.78 129 TYR A CA 1
ATOM 1047 C C . TYR A 1 129 ? -31.421 -6.830 11.273 1.00 38.78 129 TYR A C 1
ATOM 1049 O O . TYR A 1 129 ? -31.577 -6.824 10.049 1.00 38.78 129 TYR A O 1
ATOM 1057 N N . PHE A 1 130 ? -31.754 -7.873 12.034 1.00 39.53 130 PHE A N 1
ATOM 1058 C CA . PHE A 1 130 ? -32.609 -8.956 11.570 1.00 39.53 130 PHE A CA 1
ATOM 1059 C C . PHE A 1 130 ? -33.953 -8.334 11.175 1.00 39.53 130 PHE A C 1
ATOM 1061 O O . PHE A 1 130 ? -34.660 -7.786 12.016 1.00 39.53 130 PHE A O 1
ATOM 1068 N N . LYS A 1 131 ? -34.285 -8.365 9.882 1.00 37.41 131 LYS A N 1
ATOM 1069 C CA . LYS A 1 131 ? -35.659 -8.134 9.435 1.00 37.41 131 LYS A CA 1
ATOM 1070 C C . LYS A 1 131 ? -36.458 -9.369 9.828 1.00 37.41 131 LYS A C 1
ATOM 1072 O O . LYS A 1 131 ? -36.288 -10.416 9.213 1.00 37.41 131 LYS A O 1
ATOM 1077 N N . GLU A 1 132 ? -37.290 -9.249 10.851 1.00 39.12 132 GLU A N 1
ATOM 1078 C CA . GLU A 1 132 ? -38.399 -10.178 11.040 1.00 39.12 132 GLU A CA 1
ATOM 1079 C C . GLU A 1 132 ? -39.402 -9.922 9.908 1.00 39.12 132 GLU A C 1
ATOM 1081 O O . GLU A 1 132 ? -39.883 -8.803 9.716 1.00 39.12 132 GLU A O 1
ATOM 1086 N N . GLU A 1 133 ? -39.627 -10.939 9.079 1.00 42.84 133 GLU A N 1
ATOM 1087 C CA . GLU A 1 133 ? -40.686 -10.941 8.077 1.00 42.84 133 GLU A CA 1
ATOM 1088 C C . GLU A 1 133 ? -42.000 -11.281 8.796 1.00 42.84 133 GLU A C 1
ATOM 1090 O O . GLU A 1 133 ? -42.187 -12.406 9.253 1.00 42.84 133 GLU A O 1
ATOM 1095 N N . GLU A 1 134 ? -42.902 -10.307 8.937 1.00 44.56 134 GLU A N 1
ATOM 1096 C CA . GLU A 1 134 ? -44.290 -10.577 9.327 1.00 44.56 134 GLU A CA 1
ATOM 1097 C C . GLU A 1 134 ? -45.046 -11.133 8.108 1.00 44.56 134 GLU A C 1
ATOM 1099 O O . GLU A 1 134 ? -45.362 -10.404 7.162 1.00 44.56 134 GLU A O 1
ATOM 1104 N N . GLU A 1 135 ? -45.334 -12.438 8.116 1.00 43.97 135 GLU A N 1
ATOM 1105 C CA . GLU A 1 135 ? -46.291 -13.054 7.194 1.00 43.97 135 GLU A CA 1
ATOM 1106 C C . GLU A 1 135 ? -47.717 -12.600 7.543 1.00 43.97 135 GLU A C 1
ATOM 1108 O O . GLU A 1 135 ? -48.230 -12.815 8.640 1.00 43.97 135 GLU A O 1
ATOM 1113 N N . MET A 1 136 ? -48.369 -11.952 6.578 1.00 39.34 136 MET A N 1
ATOM 1114 C CA . MET A 1 136 ? -49.762 -11.525 6.655 1.00 39.34 136 MET A CA 1
ATOM 1115 C C . MET A 1 136 ? -50.680 -12.714 6.333 1.00 39.34 136 MET A C 1
ATOM 1117 O O . MET A 1 136 ? -50.855 -13.064 5.165 1.00 39.34 136 MET A O 1
ATOM 1121 N N . GLU A 1 137 ? -51.288 -13.324 7.351 1.00 45.69 137 GLU A N 1
ATOM 1122 C CA . GLU A 1 137 ? -52.372 -14.293 7.156 1.00 45.69 137 GLU A CA 1
ATOM 1123 C C . GLU A 1 137 ? -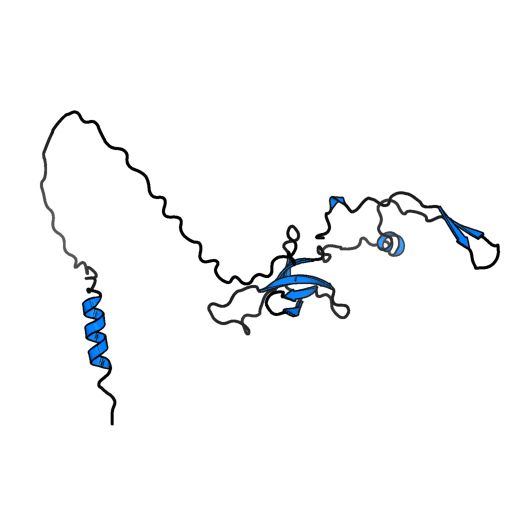53.618 -13.623 6.542 1.00 45.69 137 GLU A C 1
ATOM 1125 O O . GLU A 1 137 ? -54.064 -12.558 6.977 1.00 45.69 137 GLU A O 1
ATOM 1130 N N . GLN A 1 138 ? -54.229 -14.291 5.558 1.00 36.22 138 GLN A N 1
ATOM 1131 C CA . GLN A 1 138 ? -55.607 -14.044 5.123 1.00 36.22 138 GLN A CA 1
ATOM 1132 C C . GLN A 1 138 ? -56.494 -15.241 5.496 1.00 36.22 138 GLN A C 1
ATOM 1134 O O . GLN A 1 138 ? -56.062 -16.380 5.304 1.00 36.22 138 GLN A O 1
ATOM 1139 N N . PRO A 1 139 ? -57.735 -15.027 5.979 1.00 37.09 139 PRO A N 1
ATOM 1140 C CA . PRO A 1 139 ? -58.575 -16.120 6.445 1.00 37.09 139 PRO A CA 1
ATOM 1141 C C . PRO A 1 139 ? -59.658 -16.564 5.440 1.00 37.09 139 PRO A C 1
ATOM 1143 O O . PRO A 1 139 ? -60.150 -15.780 4.629 1.00 37.09 139 PRO A O 1
ATOM 1146 N N . MET A 1 140 ? -60.120 -17.802 5.688 1.00 30.08 140 MET A N 1
ATOM 1147 C CA . MET A 1 140 ? -61.384 -18.462 5.288 1.00 30.08 140 MET A CA 1
ATOM 1148 C C . MET A 1 140 ? -61.400 -19.068 3.862 1.00 30.08 140 MET A C 1
ATOM 1150 O O . MET A 1 140 ? -60.952 -18.441 2.915 1.00 30.08 140 MET A O 1
ATOM 1154 N N . ILE A 1 141 ? -61.909 -20.281 3.590 1.00 31.64 141 ILE A N 1
ATOM 1155 C CA . ILE A 1 141 ? -63.153 -20.928 4.053 1.00 31.64 141 ILE A CA 1
ATOM 1156 C C . ILE A 1 141 ? -63.011 -22.473 4.081 1.00 31.64 141 ILE A C 1
ATOM 1158 O O . ILE A 1 141 ? -62.275 -23.078 3.307 1.00 31.64 141 ILE A O 1
ATOM 1162 N N . GLU A 1 142 ? -63.771 -23.051 5.004 1.00 41.31 142 GLU A N 1
ATOM 1163 C CA . GLU A 1 142 ? -63.977 -24.433 5.451 1.00 41.31 142 GLU A CA 1
ATOM 1164 C C . GLU A 1 142 ? -64.729 -25.362 4.475 1.00 41.31 142 GLU A C 1
ATOM 1166 O O . GLU A 1 142 ? -65.665 -24.907 3.828 1.00 41.31 142 GLU A O 1
ATOM 1171 N N . GLU A 1 143 ? -64.389 -26.667 4.449 1.00 31.61 143 GLU A N 1
ATOM 1172 C CA . GLU A 1 143 ? -65.363 -27.755 4.697 1.00 31.61 143 GLU A CA 1
ATOM 1173 C C . GLU A 1 143 ? -64.720 -29.166 4.808 1.00 31.61 143 GLU A C 1
ATOM 1175 O O . GLU A 1 143 ? -64.027 -29.592 3.889 1.00 31.61 143 GLU A O 1
ATOM 1180 N N . HIS A 1 144 ? -65.073 -29.889 5.891 1.00 29.94 144 HIS A N 1
ATOM 1181 C CA . HIS A 1 144 ? -65.202 -31.357 6.133 1.00 29.94 144 HIS A CA 1
ATOM 1182 C C . HIS A 1 144 ? -64.042 -32.326 5.759 1.00 29.94 144 HIS A C 1
ATOM 1184 O O . HIS A 1 144 ? -63.480 -32.253 4.679 1.00 29.94 144 HIS A O 1
ATOM 1190 N N . ILE A 1 145 ? -63.613 -33.312 6.577 1.00 30.84 145 ILE A N 1
ATOM 1191 C CA . ILE A 1 145 ? -64.360 -34.399 7.260 1.00 30.84 145 ILE A CA 1
ATOM 1192 C C . ILE A 1 145 ? -63.549 -34.968 8.464 1.00 30.84 145 ILE A C 1
ATOM 1194 O O . ILE A 1 145 ? -62.324 -35.047 8.414 1.00 30.84 145 ILE A O 1
ATOM 1198 N N . THR A 1 146 ? -64.236 -35.405 9.527 1.00 31.03 146 THR A N 1
ATOM 1199 C CA . THR A 1 146 ? -63.742 -36.102 10.747 1.00 31.03 146 THR A CA 1
ATOM 1200 C C . THR A 1 146 ? -63.676 -37.647 10.567 1.00 31.03 146 THR A C 1
ATOM 1202 O O . THR A 1 146 ? -64.003 -38.144 9.493 1.00 31.03 146 THR A O 1
ATOM 1205 N N . PRO A 1 147 ? -63.398 -38.467 11.610 1.00 47.91 147 PRO A N 1
ATOM 1206 C CA . PRO A 1 147 ? -62.110 -38.757 12.260 1.00 47.91 147 PRO A CA 1
ATOM 1207 C C . PRO A 1 147 ? -61.778 -40.278 12.219 1.00 47.91 147 PRO A C 1
ATOM 1209 O O . PRO A 1 147 ? -62.652 -41.094 11.938 1.00 47.91 147 PRO A O 1
ATOM 1212 N N . SER A 1 148 ? -60.567 -40.728 12.584 1.00 27.94 148 SER A N 1
ATOM 1213 C CA . SER A 1 148 ? -60.408 -42.138 13.002 1.00 27.94 148 SER A CA 1
ATOM 1214 C C . SER A 1 148 ? -59.257 -42.364 13.974 1.00 27.94 148 SER A C 1
ATOM 1216 O O . SER A 1 148 ? -58.112 -41.996 13.734 1.00 27.94 148 SER A O 1
ATOM 1218 N N . ALA A 1 149 ? -59.623 -42.988 15.087 1.00 31.12 149 ALA A N 1
ATOM 1219 C CA . ALA A 1 149 ? -58.816 -43.284 16.252 1.00 31.12 149 ALA A CA 1
ATOM 1220 C C . ALA A 1 149 ? -58.052 -44.618 16.144 1.00 31.12 149 ALA A C 1
ATOM 1222 O O . ALA A 1 149 ? -58.318 -45.440 15.268 1.00 31.12 149 ALA A O 1
ATOM 1223 N N . SER A 1 150 ? -57.241 -44.844 17.186 1.00 30.41 150 SER A N 1
ATOM 1224 C CA . SER A 1 150 ? -56.790 -46.120 17.775 1.00 30.41 150 SER A CA 1
ATOM 1225 C C . SER A 1 150 ? -55.440 -46.694 17.316 1.00 30.41 150 SER A C 1
ATOM 1227 O O . SER A 1 150 ? -55.279 -47.122 16.182 1.00 30.41 150 SER A O 1
ATOM 1229 N N . ALA A 1 151 ? -54.457 -46.744 18.229 1.00 31.95 151 ALA A N 1
ATOM 1230 C CA . ALA A 1 151 ? -54.203 -47.908 19.097 1.00 31.95 151 ALA A CA 1
ATOM 1231 C C . ALA A 1 151 ? -52.791 -47.854 19.743 1.00 31.95 151 ALA A C 1
ATOM 1233 O O . ALA A 1 151 ? -51.776 -47.998 19.071 1.00 31.95 151 ALA A O 1
ATOM 1234 N N . THR A 1 152 ? -52.735 -47.713 21.069 1.00 33.44 152 THR A N 1
ATOM 1235 C CA . THR A 1 152 ? -51.696 -48.288 21.966 1.00 33.44 152 THR A CA 1
ATOM 1236 C C . THR A 1 152 ? -52.110 -49.751 22.296 1.00 33.44 152 THR A C 1
ATOM 1238 O O . THR A 1 152 ? -53.288 -50.040 22.061 1.00 33.44 152 THR A O 1
ATOM 1241 N N . PRO A 1 153 ? -51.295 -50.684 22.879 1.00 44.22 153 PRO A N 1
ATOM 1242 C CA . PRO A 1 153 ? -50.226 -50.456 23.877 1.00 44.22 153 PRO A CA 1
ATOM 1243 C C . PRO A 1 153 ? -49.009 -51.440 23.896 1.00 44.22 153 PRO A C 1
ATOM 1245 O O . PRO A 1 153 ? -48.966 -52.412 23.149 1.00 44.22 153 PRO A O 1
ATOM 1248 N N . ARG A 1 154 ? -48.129 -51.221 24.902 1.00 30.81 154 ARG A N 1
ATOM 1249 C CA . ARG A 1 154 ? -47.207 -52.134 25.653 1.00 30.81 154 ARG A CA 1
ATOM 1250 C C . ARG A 1 154 ? -45.715 -51.814 25.463 1.00 30.81 154 ARG A C 1
ATOM 1252 O O . ARG A 1 154 ? -45.212 -51.895 24.355 1.00 30.81 154 ARG A O 1
ATOM 1259 N N . LEU A 1 155 ? -45.078 -51.183 26.459 1.00 34.31 155 LEU A N 1
ATOM 1260 C CA . LEU A 1 155 ? -44.467 -51.724 27.697 1.00 34.31 155 LEU A CA 1
ATOM 1261 C C . LEU A 1 155 ? -43.207 -52.547 27.412 1.00 34.31 155 LEU A C 1
ATOM 1263 O O . LEU A 1 155 ? -43.328 -53.692 27.002 1.00 34.31 155 LEU A O 1
ATOM 1267 N N . ASP A 1 156 ? -42.046 -51.961 27.712 1.00 33.69 156 ASP A N 1
ATOM 1268 C CA . ASP A 1 156 ? -40.995 -52.619 28.491 1.00 33.69 156 ASP A CA 1
ATOM 1269 C C . ASP A 1 156 ? -40.119 -51.556 29.171 1.00 33.69 156 ASP A C 1
ATOM 1271 O O . ASP A 1 156 ? -39.726 -50.554 28.572 1.00 33.69 156 ASP A O 1
ATOM 1275 N N . GLU A 1 157 ? -39.891 -51.760 30.465 1.00 39.94 157 GLU A N 1
ATOM 1276 C CA . GLU A 1 157 ? -39.086 -50.906 31.325 1.00 39.94 157 GLU A CA 1
ATOM 1277 C C . GLU A 1 157 ? -37.612 -51.294 31.264 1.00 39.94 157 GLU A C 1
ATOM 1279 O O . GLU A 1 157 ? -37.287 -52.461 31.457 1.00 39.94 157 GLU A O 1
ATOM 1284 N N . THR A 1 158 ? -36.719 -50.305 31.161 1.00 29.16 158 THR A N 1
ATOM 1285 C CA . THR A 1 158 ? -35.378 -50.381 31.760 1.00 29.16 158 THR A CA 1
ATOM 1286 C C . THR A 1 158 ? -34.828 -48.982 32.054 1.00 29.16 158 THR A C 1
ATOM 1288 O O . THR A 1 158 ? -34.417 -48.262 31.152 1.00 29.16 158 THR A O 1
ATOM 1291 N N . SER A 1 159 ? -34.807 -48.626 33.341 1.00 38.81 159 SER A N 1
ATOM 1292 C CA . SER A 1 159 ? -33.667 -48.054 34.078 1.00 38.81 159 SER A CA 1
ATOM 1293 C C . SER A 1 159 ? -32.653 -47.165 33.325 1.00 38.81 159 SER A C 1
ATOM 1295 O O . SER A 1 159 ? -31.719 -47.693 32.727 1.00 38.81 159 SER A O 1
ATOM 1297 N N . SER A 1 160 ? -32.700 -45.842 33.540 1.00 35.25 160 SER A N 1
ATOM 1298 C CA . SER A 1 160 ? -31.539 -45.012 33.939 1.00 35.25 160 SER A CA 1
ATOM 1299 C C . SER A 1 160 ? -31.964 -43.552 34.172 1.00 35.25 160 SER A C 1
ATOM 1301 O O . SER A 1 160 ? -32.798 -43.013 33.460 1.00 35.25 160 SER A O 1
ATOM 1303 N N . SER A 1 161 ? -31.395 -42.922 35.199 1.00 41.41 161 SER A N 1
ATOM 1304 C CA . SER A 1 161 ? -31.699 -41.578 35.703 1.00 41.41 161 SER A CA 1
ATOM 1305 C C . SER A 1 161 ? -31.382 -40.464 34.687 1.00 41.41 161 SER A C 1
ATOM 1307 O O . SER A 1 161 ? -30.216 -40.148 34.450 1.00 41.41 161 SER A O 1
ATOM 1309 N N . GLU A 1 162 ? -32.415 -39.833 34.125 1.00 35.62 162 GLU A N 1
ATOM 1310 C CA . GLU A 1 162 ? -32.306 -38.611 33.318 1.00 35.62 162 GLU A CA 1
ATOM 1311 C C . GLU A 1 162 ? -32.324 -37.374 34.229 1.00 35.62 162 GLU A C 1
ATOM 1313 O O . GLU A 1 162 ? -33.294 -37.105 34.938 1.00 35.62 162 GLU A O 1
ATOM 1318 N N . ARG A 1 163 ? -31.236 -36.595 34.229 1.00 42.12 163 ARG A N 1
ATOM 1319 C CA . ARG A 1 163 ? -31.225 -35.251 34.822 1.00 42.12 163 ARG A CA 1
ATOM 1320 C C . ARG A 1 163 ? -31.799 -34.267 33.807 1.00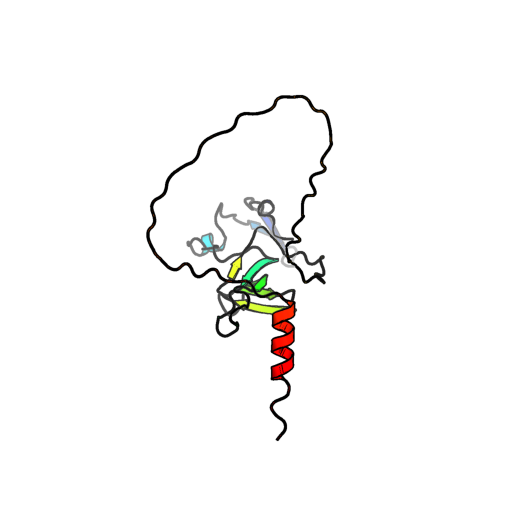 42.12 163 ARG A C 1
ATOM 1322 O O . ARG A 1 163 ? -31.086 -33.824 32.912 1.00 42.12 163 ARG A O 1
ATOM 1329 N N . THR A 1 164 ? -33.060 -33.891 33.971 1.00 36.97 164 THR A N 1
ATOM 1330 C CA . THR A 1 164 ? -33.617 -32.695 33.328 1.00 36.97 164 THR A CA 1
ATOM 1331 C C . THR A 1 164 ? -32.969 -31.445 33.937 1.00 36.97 164 THR A C 1
ATOM 1333 O O . THR A 1 164 ? -32.996 -31.310 35.167 1.00 36.97 164 THR A O 1
ATOM 1336 N N . PRO A 1 165 ? -32.411 -30.505 33.155 1.00 43.03 165 PRO A N 1
ATOM 1337 C CA . PRO A 1 165 ? -32.082 -29.189 33.680 1.00 43.03 165 PRO A CA 1
ATOM 1338 C C . PRO A 1 165 ? -33.398 -28.447 33.944 1.00 43.03 165 PRO A C 1
ATOM 1340 O O . PRO A 1 165 ? -34.070 -27.996 33.022 1.00 43.03 165 PRO A O 1
ATOM 1343 N N . GLN A 1 166 ? -33.798 -28.373 35.212 1.00 58.66 166 GLN A N 1
ATOM 1344 C CA . GLN A 1 166 ? -34.884 -27.498 35.653 1.00 58.66 166 GLN A CA 1
ATOM 1345 C C . GLN A 1 166 ? -34.400 -26.052 35.463 1.00 58.66 166 GLN A C 1
ATOM 1347 O O . GLN A 1 166 ? -33.445 -25.630 36.120 1.00 58.66 166 GLN A O 1
ATOM 1352 N N . LEU A 1 167 ? -34.999 -25.318 34.523 1.00 50.03 167 LEU A N 1
ATOM 1353 C CA . LEU A 1 167 ? -34.748 -23.887 34.362 1.00 50.03 167 LEU A CA 1
ATOM 1354 C C . LEU A 1 167 ? -35.359 -23.164 35.565 1.00 50.03 167 LEU A C 1
ATOM 1356 O O . LEU A 1 167 ? -36.555 -23.286 35.817 1.00 50.03 167 LEU A O 1
ATOM 1360 N N . ARG A 1 168 ? -34.531 -22.439 36.320 1.00 66.69 168 ARG A N 1
ATOM 1361 C CA . ARG A 1 168 ? -35.015 -21.546 37.378 1.00 66.69 168 ARG A CA 1
ATOM 1362 C C . ARG A 1 168 ? -35.652 -20.311 36.748 1.00 66.69 168 ARG A C 1
ATOM 1364 O O . ARG A 1 168 ? -35.165 -19.839 35.719 1.00 66.69 168 ARG A O 1
ATOM 1371 N N . SER A 1 169 ? -36.721 -19.801 37.362 1.00 71.00 169 SER A N 1
ATOM 1372 C CA . SER A 1 169 ? -37.331 -18.532 36.946 1.00 71.00 169 SER A CA 1
ATOM 1373 C C . SER A 1 169 ? -36.328 -17.392 37.113 1.00 71.00 169 SER A C 1
ATOM 1375 O O . SER A 1 169 ? -35.503 -17.423 38.027 1.00 71.00 169 SER A O 1
ATOM 1377 N N . ILE A 1 170 ? -36.410 -16.375 36.254 1.00 68.06 170 ILE A N 1
ATOM 1378 C CA . ILE A 1 170 ? -35.530 -15.198 36.311 1.00 68.06 170 ILE A CA 1
ATOM 1379 C C . ILE A 1 170 ? -35.679 -14.474 37.657 1.00 68.06 170 ILE A C 1
ATOM 1381 O O . ILE A 1 170 ? -34.677 -14.062 38.238 1.00 68.06 170 ILE A O 1
ATOM 1385 N N . GLU A 1 171 ? -36.892 -14.401 38.205 1.00 71.50 171 GLU A N 1
ATOM 1386 C CA . GLU A 1 171 ? -37.167 -13.841 39.535 1.00 71.50 171 GLU A CA 1
ATOM 1387 C C . GLU A 1 171 ? -36.357 -14.531 40.645 1.00 71.50 171 GLU A C 1
ATOM 1389 O O . GLU A 1 171 ? -35.836 -13.867 41.537 1.00 71.50 171 GLU A O 1
ATOM 1394 N N . GLU A 1 172 ? -36.157 -15.847 40.547 1.00 66.81 172 GLU A N 1
ATOM 1395 C CA . GLU A 1 172 ? -35.441 -16.641 41.553 1.00 66.81 172 GLU A CA 1
ATOM 1396 C C . GLU A 1 172 ? -33.926 -16.348 41.558 1.00 66.81 172 GLU A C 1
ATOM 1398 O O . GLU A 1 172 ? -33.238 -16.578 42.552 1.00 66.81 172 GLU A O 1
ATOM 1403 N N . LEU A 1 173 ? -33.381 -15.822 40.4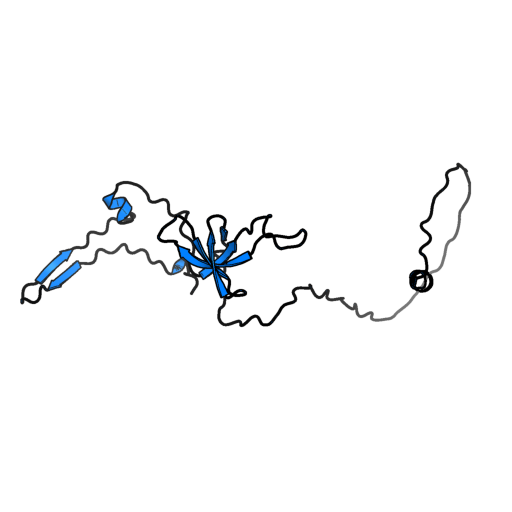54 1.00 66.50 173 LEU A N 1
ATOM 1404 C CA . LEU A 1 173 ? -31.976 -15.413 40.365 1.00 66.50 173 LEU A CA 1
ATOM 1405 C C . LEU A 1 173 ? -31.731 -14.037 40.992 1.00 66.50 173 LEU A C 1
ATOM 1407 O O . LEU A 1 173 ? -30.668 -13.828 41.576 1.00 66.50 173 LEU A O 1
ATOM 1411 N N . TYR A 1 174 ? -32.701 -13.124 40.916 1.00 66.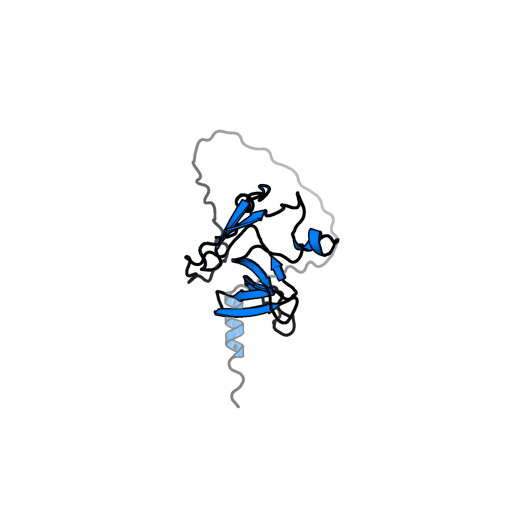31 174 TYR A N 1
ATOM 1412 C CA . TYR A 1 174 ? -32.575 -11.796 41.522 1.00 66.31 174 TYR A CA 1
ATOM 1413 C C . TYR A 1 174 ? -32.608 -11.865 43.055 1.00 66.31 174 TYR A C 1
ATOM 1415 O O . TYR A 1 174 ? -31.766 -11.248 43.711 1.00 66.31 174 TYR A O 1
ATOM 1423 N N . GLU A 1 175 ? -33.471 -12.704 43.633 1.00 64.31 175 GLU A N 1
ATOM 1424 C CA . GLU A 1 175 ? -33.557 -12.891 45.093 1.00 64.31 175 GLU A CA 1
ATOM 1425 C C . GLU A 1 175 ? -32.275 -13.489 45.706 1.00 64.31 175 GLU A C 1
ATOM 1427 O O . GLU A 1 175 ? -31.895 -13.159 46.832 1.00 64.31 175 GLU A O 1
ATOM 1432 N N . VAL A 1 176 ? -31.554 -14.331 44.955 1.00 67.00 176 VAL A N 1
ATOM 1433 C CA . VAL A 1 176 ? -30.265 -14.899 45.395 1.00 67.00 176 VAL A CA 1
ATOM 1434 C C . VAL A 1 176 ? -29.169 -13.834 45.441 1.00 67.00 176 VAL A C 1
ATOM 1436 O O . VAL A 1 176 ? -28.290 -13.893 46.301 1.00 67.00 176 VAL A O 1
ATOM 1439 N N . THR A 1 177 ? -29.213 -12.848 44.544 1.00 58.00 177 THR A N 1
ATOM 1440 C CA . THR A 1 177 ? -28.189 -11.796 44.480 1.00 58.00 177 THR A CA 1
ATOM 1441 C C . THR A 1 177 ? -28.351 -10.712 45.541 1.00 58.00 177 THR A C 1
ATOM 1443 O O . THR A 1 177 ? -27.351 -10.113 45.934 1.00 58.00 177 THR A O 1
ATOM 1446 N N . GLU A 1 178 ? -29.556 -10.508 46.082 1.00 56.12 178 GLU A N 1
ATOM 1447 C CA . GLU A 1 178 ? -29.763 -9.547 47.177 1.00 56.12 178 GLU A CA 1
ATOM 1448 C C . GLU A 1 178 ? -29.222 -10.050 48.526 1.00 56.12 178 GLU A C 1
ATOM 1450 O O . GLU A 1 178 ? -28.836 -9.247 49.368 1.00 56.12 178 GLU A O 1
ATOM 1455 N N . ASN A 1 179 ? -29.071 -11.366 48.714 1.00 55.41 179 ASN A N 1
ATOM 1456 C CA . ASN A 1 179 ? -28.525 -11.941 49.953 1.00 55.41 179 ASN A CA 1
ATOM 1457 C C . ASN A 1 179 ? -26.986 -11.965 50.036 1.00 55.41 179 ASN A C 1
ATOM 1459 O O . ASN A 1 179 ? -26.435 -12.336 51.071 1.00 55.41 179 ASN A O 1
ATOM 1463 N N . ILE A 1 180 ? -26.269 -11.603 48.968 1.00 56.38 180 ILE A N 1
ATOM 1464 C CA . ILE A 1 180 ? -24.793 -11.661 48.938 1.00 56.38 180 ILE A CA 1
ATOM 1465 C C . ILE A 1 180 ? -24.164 -10.285 49.224 1.00 56.38 180 ILE A C 1
ATOM 1467 O O . ILE A 1 180 ? -22.982 -10.203 49.555 1.00 56.38 180 ILE A O 1
ATOM 1471 N N . ASN A 1 181 ? -24.950 -9.205 49.191 1.00 52.41 181 ASN A N 1
ATOM 1472 C CA . ASN A 1 181 ? -24.441 -7.842 49.369 1.00 52.41 181 ASN A CA 1
ATOM 1473 C C . ASN A 1 181 ? -24.359 -7.364 50.834 1.00 52.41 181 ASN A C 1
ATOM 1475 O O . ASN A 1 181 ? -23.812 -6.290 51.069 1.00 52.41 181 ASN A O 1
ATOM 1479 N N . ASP A 1 182 ? -24.796 -8.168 51.812 1.00 54.16 182 ASP A N 1
ATOM 1480 C CA . ASP A 1 182 ? -24.810 -7.786 53.239 1.00 54.16 182 ASP A CA 1
ATOM 1481 C C . ASP A 1 182 ? -23.723 -8.451 54.111 1.00 54.16 182 ASP A C 1
ATOM 1483 O O . ASP A 1 182 ? -23.761 -8.364 55.339 1.00 54.16 182 ASP A O 1
ATOM 1487 N N . ILE A 1 183 ? -22.695 -9.074 53.522 1.00 55.12 183 ILE A N 1
ATOM 1488 C CA . ILE A 1 183 ? -21.553 -9.601 54.292 1.00 55.12 183 ILE A CA 1
ATOM 1489 C C . ILE A 1 183 ? -20.242 -9.038 53.746 1.00 55.12 183 ILE A C 1
ATOM 1491 O O . ILE A 1 183 ? -19.547 -9.693 52.976 1.00 55.12 183 ILE A O 1
ATOM 1495 N N . ASN A 1 184 ? -19.917 -7.806 54.148 1.00 43.16 184 ASN A N 1
ATOM 1496 C CA . ASN A 1 184 ? -18.567 -7.381 54.547 1.00 43.16 184 ASN A CA 1
ATOM 1497 C C . ASN A 1 184 ? -18.582 -5.905 54.971 1.00 43.16 184 ASN A C 1
ATOM 1499 O O . ASN A 1 184 ? -18.232 -5.007 54.208 1.00 43.16 184 ASN A O 1
ATOM 1503 N N . LEU A 1 185 ? -18.957 -5.666 56.227 1.00 45.69 185 LEU A N 1
ATOM 1504 C CA . LEU A 1 185 ? -18.597 -4.443 56.934 1.00 45.69 185 LEU A CA 1
ATOM 1505 C C . LEU A 1 185 ? -18.080 -4.815 58.328 1.00 45.69 185 LEU A C 1
ATOM 1507 O O . LEU A 1 185 ? -18.841 -4.797 59.287 1.00 45.69 185 LEU A O 1
ATOM 1511 N N . PHE A 1 186 ? -16.806 -5.202 58.407 1.00 44.59 186 PHE A N 1
ATOM 1512 C CA . PHE A 1 186 ? -15.937 -5.076 59.584 1.00 44.59 186 PHE A CA 1
ATOM 1513 C C . PHE A 1 186 ? -14.472 -5.118 59.146 1.00 44.59 186 PHE A C 1
ATOM 1515 O O . PHE A 1 186 ? -14.138 -5.974 58.297 1.00 44.59 186 PHE A O 1
#

InterPro domains:
  IPR039537 Retrotransposon Ty1/copia-like [PTHR42648] (32-104)
  IPR057670 Retroviral polymerase, SH3-like domain [PF25597] (59-121)